Protein AF-A0A956CQ49-F1 (afdb_monomer)

Secondary structure (DSSP, 8-state):
-------------S-PPP--SHHHHHHHHHHHHHHHHHHHHHHHHHHHHHHHHHHHHHHHHHHHHHHHHHS-HHHHHHHHHHHHHHHHHHHHHTTT--HHHHHHHHHHHHHHHHHHHHHHHHTT-----GGGSTT--HHHHHHHHHTT--SHHHHHT--HHHHHHHHHHHTS-HHHHHHTTHHHHHHHHHHTT--

Radius of gyration: 57.06 Å; Cα contacts (8 Å, |Δi|>4): 76; chains: 1; bounding box: 122×49×133 Å

Solvent-accessible surface area (backbone atoms only — not comparable to full-atom values): 11241 Å² total; per-residue (Å²): 139,82,88,83,91,80,89,78,84,78,71,82,66,91,65,77,77,75,88,57,64,72,71,58,46,52,54,50,51,53,51,52,52,51,50,52,52,49,52,51,52,52,50,57,47,52,55,51,52,53,50,53,51,52,54,51,48,56,53,48,53,52,51,51,55,57,50,54,70,74,60,50,64,62,63,54,54,53,49,49,52,53,49,51,54,49,49,54,50,49,54,60,69,60,51,79,66,44,68,65,60,52,48,55,51,47,53,57,48,52,55,51,48,53,51,52,53,50,48,55,60,72,66,45,76,78,63,51,70,46,56,77,27,62,86,37,48,71,69,54,34,50,52,41,46,74,73,67,51,54,43,37,56,58,49,38,65,55,47,75,67,47,44,45,52,50,16,61,77,70,75,42,63,37,68,52,51,59,73,49,34,39,41,63,43,18,40,58,54,33,59,64,71,79,109

pLDDT: mean 80.88, std 15.6, range [38.78, 97.5]

Foldseek 3Di:
DDDDDDDDPPPPPVDDPPDDPPVVVVVVVVVVVVVVVVVVVVVVVVVVVVVVVVVVVVVVVVVVVVVCVVDPPVVVVVVVVVVVVVVVVVVVVVPPPPVVVVVVVVVVVVVVVVVVVVCCVVVPQQADQLCQQQPDDPLLSVQCVVVVNRALVSLLPDDLVNLCVSCVSSVHHSVSVVVSCRNVSSVVVVVVVVD

Sequence (195 aa):
MTTPTTSDSGVYDGVAPPLTNPRDNFRRIERLRNEVRGIKAIQAKHERDILAFRTALESLERRVAALDVRTKREDVEERLALLGARVFHLESRAGVVTSDVLLARLSTLEEKLGRIEAVAQAVGTPKDDFTRIRGIGPKYARTLTELGVGSFADIAAWTDTDIDAFGKALGVPASRIRKSGWVASAKRLADKKDG

Mean predicted aligned error: 19.89 Å

Structure (mmCIF, N/CA/C/O backbone):
data_AF-A0A956CQ49-F1
#
_entry.id   AF-A0A956CQ49-F1
#
loop_
_atom_site.group_PDB
_atom_site.id
_atom_site.type_symbol
_atom_site.label_atom_id
_atom_site.label_alt_id
_atom_site.label_comp_id
_atom_site.label_asym_id
_atom_site.label_entity_id
_atom_site.label_seq_id
_atom_site.pdbx_PDB_ins_code
_atom_site.Cartn_x
_atom_site.Cartn_y
_atom_site.Cartn_z
_atom_site.occupancy
_atom_site.B_iso_or_equiv
_atom_site.auth_seq_id
_atom_site.auth_comp_id
_atom_site.auth_asym_id
_atom_site.auth_atom_id
_atom_site.pdbx_PDB_model_num
ATOM 1 N N . MET A 1 1 ? 85.010 -5.917 -41.378 1.00 41.78 1 MET A N 1
ATOM 2 C CA . MET A 1 1 ? 84.351 -6.264 -42.656 1.00 41.78 1 MET A CA 1
ATOM 3 C C . MET A 1 1 ? 82.861 -6.360 -42.362 1.00 41.78 1 MET A C 1
ATOM 5 O O . MET A 1 1 ? 82.481 -7.256 -41.630 1.00 41.78 1 MET A O 1
ATOM 9 N N . THR A 1 2 ? 82.099 -5.270 -42.489 1.00 43.41 2 THR A N 1
ATOM 10 C CA . THR A 1 2 ? 81.502 -4.632 -43.695 1.00 43.41 2 THR A CA 1
ATOM 11 C C . THR A 1 2 ? 80.017 -4.998 -43.828 1.00 43.41 2 THR A C 1
ATOM 13 O O . THR A 1 2 ? 79.671 -6.167 -43.941 1.00 43.41 2 THR A O 1
ATOM 16 N N . THR A 1 3 ? 79.184 -3.951 -43.781 1.00 57.56 3 THR A N 1
ATOM 17 C CA . THR A 1 3 ? 77.760 -3.826 -44.173 1.00 57.56 3 THR A CA 1
ATOM 18 C C . THR A 1 3 ? 77.594 -3.978 -45.709 1.00 57.56 3 THR A C 1
ATOM 20 O O . THR A 1 3 ? 78.630 -4.183 -46.354 1.00 57.56 3 THR A O 1
ATOM 23 N N . PRO A 1 4 ? 76.382 -3.946 -46.343 1.00 55.91 4 PRO A N 1
ATOM 24 C CA . PRO A 1 4 ? 75.428 -2.796 -46.445 1.00 55.91 4 PRO A CA 1
ATOM 25 C C . PRO A 1 4 ? 73.931 -3.187 -46.233 1.00 55.91 4 PRO A C 1
ATOM 27 O O . PRO A 1 4 ? 73.577 -4.352 -46.358 1.00 55.91 4 PRO A O 1
ATOM 30 N N . THR A 1 5 ? 73.031 -2.338 -45.707 1.00 47.69 5 THR A N 1
ATOM 31 C CA . THR A 1 5 ? 72.325 -1.153 -46.279 1.00 47.69 5 THR A CA 1
ATOM 32 C C . THR A 1 5 ? 71.360 -1.472 -47.433 1.00 47.69 5 THR A C 1
ATOM 34 O O . THR A 1 5 ? 71.809 -1.906 -48.487 1.00 47.69 5 THR A O 1
ATOM 37 N N . THR A 1 6 ? 70.050 -1.231 -47.231 1.00 39.50 6 THR A N 1
ATOM 38 C CA . THR A 1 6 ? 69.240 -0.209 -47.946 1.00 39.50 6 THR A CA 1
ATOM 39 C C . THR A 1 6 ? 67.780 -0.271 -47.475 1.00 39.50 6 THR A C 1
ATOM 41 O O . THR A 1 6 ? 67.012 -1.147 -47.866 1.00 39.50 6 THR A O 1
ATOM 44 N N . SER A 1 7 ? 67.406 0.692 -46.626 1.00 48.06 7 SER A N 1
ATOM 45 C CA . SER A 1 7 ? 66.041 1.219 -46.577 1.00 48.06 7 SER A CA 1
ATOM 46 C C . SER A 1 7 ? 65.760 1.886 -47.916 1.00 48.06 7 SER A C 1
ATOM 48 O O . SER A 1 7 ? 66.471 2.823 -48.270 1.00 48.06 7 SER A O 1
ATOM 50 N N . ASP A 1 8 ? 64.730 1.442 -48.627 1.00 38.78 8 ASP A N 1
ATOM 51 C CA . ASP A 1 8 ? 64.144 2.215 -49.719 1.00 38.78 8 ASP A CA 1
ATOM 52 C C . ASP A 1 8 ? 62.675 2.471 -49.392 1.00 38.78 8 ASP A C 1
ATOM 54 O O . ASP A 1 8 ? 61.762 1.703 -49.701 1.00 38.78 8 ASP A O 1
ATOM 58 N N . SER A 1 9 ? 62.469 3.550 -48.642 1.00 45.16 9 SER A N 1
ATOM 59 C CA . SER A 1 9 ? 61.198 4.245 -48.552 1.00 45.16 9 SER A CA 1
ATOM 60 C C . SER A 1 9 ? 60.899 4.838 -49.926 1.00 45.16 9 SER A C 1
ATOM 62 O O . SER A 1 9 ? 61.247 5.988 -50.197 1.00 45.16 9 SER A O 1
ATOM 64 N N . GLY A 1 10 ? 60.264 4.040 -50.785 1.00 40.47 10 GLY A N 1
ATOM 65 C CA . GLY A 1 10 ? 59.721 4.473 -52.065 1.00 40.47 10 GLY A CA 1
ATOM 66 C C . GLY A 1 10 ? 58.597 5.481 -51.853 1.00 40.47 10 GLY A C 1
ATOM 67 O O . GLY A 1 10 ? 57.414 5.143 -51.898 1.00 40.47 10 GLY A O 1
ATOM 68 N N . VAL A 1 11 ? 58.983 6.730 -51.606 1.00 41.72 11 VAL A N 1
ATOM 69 C CA . VAL A 1 11 ? 58.196 7.908 -51.943 1.00 41.72 11 VAL A CA 1
ATOM 70 C C . VAL A 1 11 ? 57.756 7.709 -53.390 1.00 41.72 11 VAL A C 1
ATOM 72 O O . VAL A 1 11 ? 58.586 7.656 -54.295 1.00 41.72 11 VAL A O 1
ATOM 75 N N . TYR A 1 12 ? 56.454 7.523 -53.605 1.00 46.88 12 TYR A N 1
ATOM 76 C CA . TYR A 1 12 ? 55.848 7.593 -54.930 1.00 46.88 12 TYR A CA 1
ATOM 77 C C . TYR A 1 12 ? 55.966 9.050 -55.394 1.00 46.88 12 TYR A C 1
ATOM 79 O O . TYR A 1 12 ? 55.043 9.847 -55.253 1.00 46.88 12 TYR A O 1
ATOM 87 N N . ASP A 1 13 ? 57.149 9.412 -55.882 1.00 47.69 13 ASP A N 1
ATOM 88 C CA . ASP A 1 13 ? 57.379 10.644 -56.615 1.00 47.69 13 ASP A CA 1
ATOM 89 C C . ASP A 1 13 ? 56.561 10.500 -57.902 1.00 47.69 13 ASP A C 1
ATOM 91 O O . ASP A 1 13 ? 56.793 9.581 -58.688 1.00 47.69 13 ASP A O 1
ATOM 95 N N . GLY A 1 14 ? 55.487 11.279 -58.038 1.00 53.12 14 GLY A N 1
ATOM 96 C CA . GLY A 1 14 ? 54.344 11.052 -58.936 1.00 53.12 14 GLY A CA 1
ATOM 97 C C . GLY A 1 14 ? 54.624 11.062 -60.447 1.00 53.12 14 GLY A C 1
ATOM 98 O O . GLY A 1 14 ? 53.713 11.308 -61.235 1.00 53.12 14 GLY A O 1
ATOM 99 N N . VAL A 1 15 ? 55.852 10.791 -60.879 1.00 50.84 15 VAL A N 1
ATOM 100 C CA . VAL A 1 15 ? 56.261 10.674 -62.273 1.00 50.84 15 VAL A CA 1
ATOM 101 C C . VAL A 1 15 ? 56.436 9.193 -62.600 1.00 50.84 15 VAL A C 1
ATOM 103 O O . VAL A 1 15 ? 57.423 8.554 -62.242 1.00 50.84 15 VAL A O 1
ATOM 106 N N . ALA A 1 16 ? 55.448 8.611 -63.283 1.00 57.88 16 ALA A N 1
ATOM 107 C CA . ALA A 1 16 ? 55.559 7.243 -63.774 1.00 57.88 16 ALA A CA 1
ATOM 108 C C . ALA A 1 16 ? 56.825 7.102 -64.653 1.00 57.88 16 ALA A C 1
ATOM 110 O O . ALA A 1 16 ? 57.025 7.941 -65.534 1.00 57.88 16 ALA A O 1
ATOM 111 N N . PRO A 1 17 ? 57.657 6.051 -64.472 1.00 60.09 17 PRO A N 1
ATOM 112 C CA . PRO A 1 17 ? 58.822 5.836 -65.326 1.00 60.09 17 PRO A CA 1
ATOM 113 C C . PRO A 1 17 ? 58.391 5.758 -66.798 1.00 60.09 17 PRO A C 1
ATOM 115 O O . PRO A 1 17 ? 57.276 5.282 -67.068 1.00 60.09 17 PRO A O 1
ATOM 118 N N . PRO A 1 18 ? 59.240 6.227 -67.734 1.00 64.12 18 PRO A N 1
ATOM 119 C CA . PRO A 1 18 ? 58.888 6.372 -69.140 1.00 64.12 18 PRO A CA 1
ATOM 120 C C . PRO A 1 18 ? 58.373 5.054 -69.712 1.00 64.12 18 PRO A C 1
ATOM 122 O O . PRO A 1 18 ? 58.834 3.973 -69.330 1.00 64.12 18 PRO A O 1
ATOM 125 N N . LEU A 1 19 ? 57.399 5.161 -70.621 1.00 59.84 19 LEU A N 1
ATOM 126 C CA . LEU A 1 19 ? 56.810 4.020 -71.314 1.00 59.84 19 LEU A CA 1
ATOM 127 C C . LEU A 1 19 ? 57.939 3.160 -71.890 1.00 59.84 19 LEU A C 1
ATOM 129 O O . LEU A 1 19 ? 58.644 3.562 -72.812 1.00 59.84 19 LEU A O 1
ATOM 133 N N . THR A 1 20 ? 58.131 1.988 -71.290 1.00 69.00 20 THR A N 1
ATOM 134 C CA . THR A 1 20 ? 59.168 1.027 -71.675 1.00 69.00 20 THR A CA 1
ATOM 135 C C . THR A 1 20 ? 58.655 0.215 -72.874 1.00 69.00 20 THR A C 1
ATOM 137 O O . THR A 1 20 ? 57.644 0.582 -73.476 1.00 69.00 20 THR A O 1
ATOM 140 N N . ASN A 1 21 ? 59.323 -0.872 -73.278 1.00 78.25 21 ASN A N 1
ATOM 141 C CA . ASN A 1 21 ? 58.879 -1.709 -74.404 1.00 78.25 21 ASN A CA 1
ATOM 142 C C . ASN A 1 21 ? 57.360 -2.033 -74.314 1.00 78.25 21 ASN A C 1
ATOM 144 O O . ASN A 1 21 ? 56.882 -2.360 -73.223 1.00 78.25 21 ASN A O 1
ATOM 148 N N . PRO A 1 22 ? 56.591 -1.983 -75.427 1.00 80.00 22 PRO A N 1
ATOM 149 C CA . PRO A 1 22 ? 55.144 -2.234 -75.456 1.00 80.00 22 PRO A CA 1
ATOM 150 C C . PRO A 1 22 ? 54.639 -3.429 -74.629 1.00 80.00 22 PRO A C 1
ATOM 152 O O . PRO A 1 22 ? 53.559 -3.354 -74.039 1.00 80.00 22 PRO A O 1
ATOM 155 N N . ARG A 1 23 ? 55.415 -4.518 -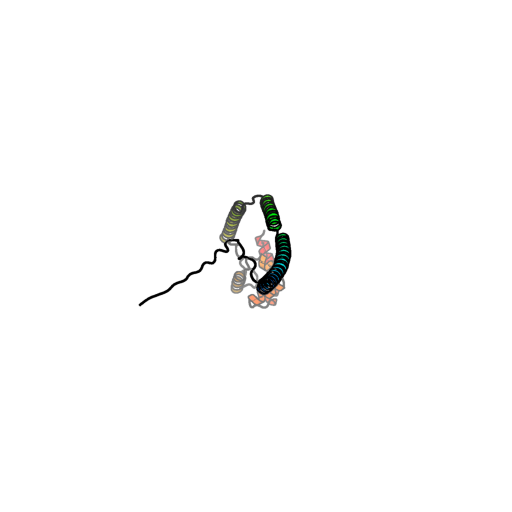74.534 1.00 77.31 23 ARG A N 1
ATOM 156 C CA . ARG A 1 23 ? 55.052 -5.696 -73.721 1.00 77.31 23 ARG A CA 1
ATOM 157 C C . ARG A 1 23 ? 54.998 -5.401 -72.218 1.00 77.31 23 ARG A C 1
ATOM 159 O O . ARG A 1 23 ? 54.115 -5.915 -71.530 1.00 77.31 23 ARG A O 1
ATOM 166 N N . ASP A 1 24 ? 55.904 -4.573 -71.710 1.00 81.06 24 ASP A N 1
ATOM 167 C CA . ASP A 1 24 ? 55.985 -4.233 -70.286 1.00 81.06 24 ASP A CA 1
ATOM 168 C C . ASP A 1 24 ? 54.894 -3.238 -69.889 1.00 81.06 24 ASP A C 1
ATOM 170 O O . ASP A 1 24 ? 54.264 -3.393 -68.839 1.00 81.06 24 ASP A O 1
ATOM 174 N N . ASN A 1 25 ? 54.580 -2.292 -70.780 1.00 79.69 25 ASN A N 1
ATOM 175 C CA . ASN A 1 25 ? 53.452 -1.377 -70.600 1.00 79.69 25 ASN A CA 1
ATOM 176 C C . ASN A 1 25 ? 52.123 -2.139 -70.540 1.00 79.69 25 ASN A C 1
ATOM 178 O O . ASN A 1 25 ? 51.315 -1.882 -69.649 1.00 79.69 25 ASN A O 1
ATOM 182 N N . PHE A 1 26 ? 51.914 -3.126 -71.420 1.00 85.75 26 PHE A N 1
ATOM 183 C CA . PHE A 1 26 ? 50.707 -3.958 -71.402 1.00 85.75 26 PHE A CA 1
ATOM 184 C C . PHE A 1 26 ? 50.553 -4.711 -70.072 1.00 85.75 26 PHE A C 1
ATOM 186 O O . PHE A 1 26 ? 49.509 -4.639 -69.425 1.00 85.75 26 PHE A O 1
ATOM 193 N N . ARG A 1 27 ? 51.623 -5.363 -69.598 1.00 85.25 27 ARG A N 1
ATOM 194 C CA . ARG A 1 27 ? 51.623 -6.060 -68.300 1.00 85.25 27 ARG A CA 1
ATOM 195 C C . ARG A 1 27 ? 51.354 -5.112 -67.130 1.00 85.25 27 ARG A C 1
ATOM 197 O O . ARG A 1 27 ? 50.643 -5.484 -66.198 1.00 85.25 27 ARG A O 1
ATOM 204 N N . ARG A 1 28 ? 51.904 -3.893 -67.165 1.00 82.81 28 ARG A N 1
ATOM 205 C CA . ARG A 1 28 ? 51.670 -2.862 -66.141 1.00 82.81 28 ARG A CA 1
ATOM 206 C C . ARG A 1 28 ? 50.212 -2.401 -66.125 1.00 82.81 28 ARG A C 1
ATOM 208 O O . ARG A 1 28 ? 49.630 -2.316 -65.048 1.00 82.81 28 ARG A O 1
ATOM 215 N N . ILE A 1 29 ? 49.619 -2.164 -67.296 1.00 88.19 29 ILE A N 1
ATOM 216 C CA . ILE A 1 29 ? 48.208 -1.777 -67.438 1.00 88.19 29 ILE A CA 1
ATOM 217 C C . ILE A 1 29 ? 47.285 -2.873 -66.894 1.00 88.19 29 ILE A C 1
ATOM 219 O O . ILE A 1 29 ? 46.364 -2.566 -66.140 1.00 88.19 29 ILE A O 1
ATOM 223 N N . GLU A 1 30 ? 47.541 -4.145 -67.213 1.00 91.81 30 GLU A N 1
ATOM 224 C CA . GLU A 1 30 ? 46.725 -5.254 -66.699 1.00 91.81 30 GLU A CA 1
ATOM 225 C C . GLU A 1 30 ? 46.833 -5.405 -65.174 1.00 91.81 30 GLU A C 1
ATOM 227 O O . GLU A 1 30 ? 45.818 -5.613 -64.506 1.00 91.81 30 GLU A O 1
ATOM 232 N N . ARG A 1 31 ? 48.034 -5.240 -64.594 1.00 91.00 31 ARG A N 1
ATOM 233 C CA . ARG A 1 31 ? 48.206 -5.241 -63.129 1.00 91.00 31 ARG A CA 1
ATOM 234 C C . ARG A 1 31 ? 47.398 -4.129 -62.465 1.00 91.00 31 ARG A C 1
ATOM 236 O O . ARG A 1 31 ? 46.596 -4.424 -61.584 1.00 91.00 31 ARG A O 1
ATOM 243 N N . LEU A 1 32 ? 47.542 -2.890 -62.940 1.00 92.06 32 LEU A N 1
ATOM 244 C CA . LEU A 1 32 ? 46.794 -1.745 -62.411 1.00 92.06 32 LEU A CA 1
ATOM 245 C C . LEU A 1 32 ? 45.282 -1.931 -62.579 1.00 92.06 32 LEU A C 1
ATOM 247 O O . LEU A 1 32 ? 44.516 -1.621 -61.673 1.00 92.06 32 LEU A O 1
ATOM 251 N N . ARG A 1 33 ? 44.826 -2.496 -63.703 1.00 92.81 33 ARG A N 1
ATOM 252 C CA . ARG A 1 33 ? 43.401 -2.785 -63.919 1.00 92.81 33 ARG A CA 1
ATOM 253 C C . ARG A 1 33 ? 42.865 -3.791 -62.901 1.00 92.81 33 ARG A C 1
ATOM 255 O O . ARG A 1 33 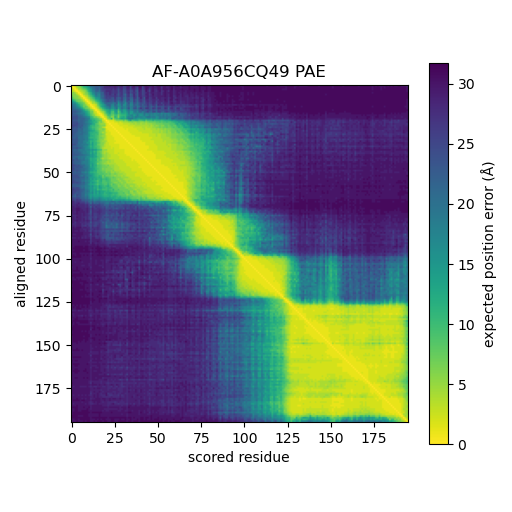? 41.755 -3.612 -62.399 1.00 92.81 33 ARG A O 1
ATOM 262 N N . ASN A 1 34 ? 43.629 -4.841 -62.605 1.00 94.44 34 ASN A N 1
ATOM 263 C CA . ASN A 1 34 ? 43.247 -5.843 -61.613 1.00 94.44 34 ASN A CA 1
ATOM 264 C C . ASN A 1 34 ? 43.237 -5.261 -60.194 1.00 94.44 34 ASN A C 1
ATOM 266 O O . ASN A 1 34 ? 42.297 -5.522 -59.447 1.00 94.44 34 ASN A O 1
ATOM 270 N N . GLU A 1 35 ? 44.218 -4.428 -59.853 1.00 94.88 35 GLU A N 1
ATOM 271 C CA . GLU A 1 35 ? 44.289 -3.732 -58.565 1.00 94.88 35 GLU A CA 1
ATOM 272 C C . GLU A 1 35 ? 43.112 -2.765 -58.377 1.00 94.88 35 GLU A C 1
ATOM 274 O O . GLU A 1 35 ? 42.389 -2.852 -57.386 1.00 94.88 35 GLU A O 1
ATOM 279 N N . VAL A 1 36 ? 42.814 -1.936 -59.386 1.00 95.44 36 VAL A N 1
ATOM 280 C CA . VAL A 1 36 ? 41.637 -1.050 -59.393 1.00 95.44 36 VAL A CA 1
ATOM 281 C C . VAL A 1 36 ? 40.342 -1.849 -59.241 1.00 95.44 36 VAL A C 1
ATOM 283 O O . VAL A 1 36 ? 39.441 -1.434 -58.512 1.00 95.44 36 VAL A O 1
ATOM 286 N N . ARG A 1 37 ? 40.227 -3.009 -59.903 1.00 95.75 37 ARG A N 1
ATOM 287 C CA . ARG A 1 37 ? 39.057 -3.888 -59.754 1.00 95.75 37 ARG A CA 1
ATOM 288 C C . ARG A 1 37 ? 38.938 -4.420 -58.323 1.00 95.75 37 ARG A C 1
ATOM 290 O O . ARG A 1 37 ? 37.835 -4.427 -57.781 1.00 95.75 37 ARG A O 1
ATOM 297 N N . GLY A 1 38 ? 40.052 -4.828 -57.714 1.00 93.88 38 GLY A N 1
ATOM 298 C CA . GLY A 1 38 ? 40.103 -5.290 -56.326 1.00 93.88 38 GLY A CA 1
ATOM 299 C C . GLY A 1 38 ? 39.683 -4.205 -55.334 1.00 93.88 38 GLY A C 1
ATOM 300 O O . GLY A 1 38 ? 38.799 -4.436 -54.511 1.00 93.88 38 GLY A O 1
ATOM 301 N N . ILE A 1 39 ? 40.234 -2.996 -55.474 1.00 96.12 39 ILE A N 1
ATOM 302 C CA . ILE A 1 39 ? 39.892 -1.844 -54.626 1.00 96.12 39 ILE A CA 1
ATOM 303 C C . ILE A 1 39 ? 38.401 -1.507 -54.742 1.00 96.12 39 ILE A C 1
ATOM 305 O O . ILE A 1 39 ? 37.728 -1.346 -53.726 1.00 96.12 39 ILE A O 1
ATOM 309 N N . LYS A 1 40 ? 37.845 -1.483 -55.961 1.00 95.62 40 LYS A N 1
ATOM 310 C CA . LYS A 1 40 ? 36.407 -1.240 -56.173 1.00 95.62 40 LYS A CA 1
ATOM 311 C C . LYS A 1 40 ? 35.524 -2.295 -55.506 1.00 95.62 40 LYS A C 1
ATOM 313 O O . LYS A 1 40 ? 34.482 -1.952 -54.955 1.00 95.62 40 LYS A O 1
ATOM 318 N N . ALA A 1 41 ? 35.928 -3.564 -55.531 1.00 94.62 41 ALA A N 1
ATOM 319 C CA . ALA A 1 41 ? 35.182 -4.631 -54.868 1.00 94.62 41 ALA A CA 1
ATOM 320 C C . ALA A 1 41 ? 35.187 -4.473 -53.337 1.00 94.62 41 ALA A C 1
ATOM 322 O O . ALA A 1 41 ? 34.148 -4.649 -52.698 1.00 94.62 41 ALA A O 1
ATOM 323 N N . ILE A 1 42 ? 36.333 -4.096 -52.757 1.00 96.19 42 ILE A N 1
ATOM 324 C CA . ILE A 1 42 ? 36.459 -3.799 -51.323 1.00 96.19 42 ILE A CA 1
ATOM 325 C C . ILE A 1 42 ? 35.587 -2.596 -50.953 1.00 96.19 42 ILE A C 1
ATOM 327 O O . ILE A 1 42 ? 34.813 -2.671 -50.000 1.00 96.19 42 ILE A O 1
ATOM 331 N N . GLN A 1 43 ? 35.639 -1.522 -51.743 1.00 95.94 43 GLN A N 1
ATOM 332 C CA . GLN A 1 43 ? 34.822 -0.330 -51.524 1.00 95.94 43 GLN A CA 1
ATOM 333 C C . GLN A 1 43 ? 33.320 -0.652 -51.563 1.00 95.94 43 GLN A C 1
ATOM 335 O O . GLN A 1 43 ? 32.596 -0.304 -50.633 1.00 95.94 43 GLN A O 1
ATOM 340 N N . ALA A 1 44 ? 32.862 -1.411 -52.561 1.00 94.19 44 ALA A N 1
ATOM 341 C CA . ALA A 1 44 ? 31.466 -1.837 -52.658 1.00 94.19 44 ALA A CA 1
ATOM 342 C C . ALA A 1 44 ? 31.032 -2.756 -51.500 1.00 94.19 44 ALA A C 1
ATOM 344 O O . ALA A 1 44 ? 29.852 -2.827 -51.149 1.00 94.19 44 ALA A O 1
ATOM 345 N N . LYS A 1 45 ? 31.959 -3.515 -50.900 1.00 95.44 45 LYS A N 1
ATOM 346 C CA . LYS A 1 45 ? 31.676 -4.275 -49.676 1.00 95.44 45 LYS A CA 1
ATOM 347 C C . LYS A 1 45 ? 31.529 -3.340 -48.474 1.00 95.44 45 LYS A C 1
ATOM 349 O O . LYS A 1 45 ? 30.540 -3.454 -47.761 1.00 95.44 45 LYS A O 1
ATOM 354 N N . HIS A 1 46 ? 32.454 -2.402 -48.284 1.00 97.25 46 HIS A N 1
ATOM 355 C CA . HIS A 1 46 ? 32.378 -1.433 -47.189 1.00 97.25 46 HIS A CA 1
ATOM 356 C C . HIS A 1 46 ? 31.107 -0.583 -47.246 1.00 97.25 46 HIS A C 1
ATOM 358 O O . HIS A 1 46 ? 30.469 -0.386 -46.219 1.00 97.25 46 HIS A O 1
ATOM 364 N N . GLU A 1 47 ? 30.696 -0.128 -48.430 1.00 97.50 47 GLU A N 1
ATOM 365 C CA . GLU A 1 47 ? 29.456 0.639 -48.603 1.00 97.50 47 GLU A CA 1
ATOM 366 C C . GLU A 1 47 ? 28.219 -0.162 -48.163 1.00 97.50 47 GLU A C 1
ATOM 368 O O . GLU A 1 47 ? 27.341 0.378 -47.487 1.00 97.50 47 GLU A O 1
ATOM 373 N N . ARG A 1 48 ? 28.181 -1.469 -48.463 1.00 96.94 48 ARG A N 1
ATOM 374 C CA . ARG A 1 48 ? 27.122 -2.372 -47.984 1.00 96.94 48 ARG A CA 1
ATOM 375 C C . ARG A 1 48 ? 27.157 -2.549 -46.468 1.00 96.94 48 ARG A C 1
ATOM 377 O O . ARG A 1 48 ? 26.107 -2.470 -45.834 1.00 96.94 48 ARG A O 1
ATOM 384 N N . ASP A 1 49 ? 28.340 -2.753 -45.895 1.00 95.81 49 ASP A N 1
ATOM 385 C CA . ASP A 1 49 ? 28.507 -2.933 -44.450 1.00 95.81 49 ASP A CA 1
ATOM 386 C C . ASP A 1 49 ? 28.098 -1.654 -43.685 1.00 95.81 49 ASP A C 1
ATOM 388 O O . ASP A 1 49 ? 27.353 -1.724 -42.709 1.00 95.81 49 ASP A O 1
ATOM 392 N N . ILE A 1 50 ? 28.491 -0.468 -44.169 1.00 97.50 50 ILE A N 1
ATOM 393 C CA . ILE A 1 50 ? 28.095 0.834 -43.599 1.00 97.50 50 ILE A CA 1
ATOM 394 C C . ILE A 1 50 ? 26.577 1.005 -43.620 1.00 97.50 50 ILE A C 1
ATOM 396 O O . ILE A 1 50 ? 25.992 1.440 -42.625 1.00 97.50 50 ILE A O 1
ATOM 400 N N . LEU A 1 51 ? 25.932 0.675 -44.742 1.00 96.38 51 LEU A N 1
ATOM 401 C CA . LEU A 1 51 ? 24.480 0.757 -44.848 1.00 96.38 51 LEU A CA 1
ATOM 402 C C . LEU A 1 51 ? 23.802 -0.181 -43.840 1.00 96.38 51 LEU A C 1
ATOM 404 O O . LEU A 1 51 ? 22.908 0.256 -43.118 1.00 96.38 51 LEU A O 1
ATOM 408 N N . ALA A 1 52 ? 24.273 -1.426 -43.730 1.00 95.38 52 ALA A N 1
ATOM 409 C CA . ALA A 1 52 ? 23.740 -2.394 -42.774 1.00 95.38 52 ALA A CA 1
ATOM 410 C C . ALA A 1 52 ? 23.874 -1.910 -41.319 1.00 95.38 52 ALA A C 1
ATOM 412 O O . ALA A 1 52 ? 22.918 -2.011 -40.547 1.00 95.38 52 ALA A O 1
ATOM 413 N N . PHE A 1 53 ? 25.020 -1.327 -40.950 1.00 96.06 53 PHE A N 1
ATOM 414 C CA . PHE A 1 53 ? 25.217 -0.765 -39.612 1.00 96.06 53 PHE A CA 1
ATOM 415 C C . PHE A 1 53 ? 24.297 0.421 -39.327 1.00 96.06 53 PHE A C 1
ATOM 417 O O . PHE A 1 53 ? 23.732 0.491 -38.237 1.00 96.06 53 PHE A O 1
ATOM 424 N N . ARG A 1 54 ? 24.094 1.324 -40.294 1.00 97.25 54 ARG A N 1
ATOM 425 C CA . ARG A 1 54 ? 23.159 2.451 -40.136 1.00 97.25 54 ARG A CA 1
ATOM 426 C C . ARG A 1 54 ? 21.731 1.968 -39.902 1.00 97.25 54 ARG A C 1
ATOM 428 O O . ARG A 1 54 ? 21.083 2.427 -38.969 1.00 97.25 54 ARG A O 1
ATOM 435 N N . THR A 1 55 ? 21.269 0.987 -40.676 1.00 97.38 55 THR A N 1
ATOM 436 C CA . THR A 1 55 ? 19.935 0.399 -40.480 1.00 97.38 55 THR A CA 1
ATOM 437 C C . THR A 1 55 ? 19.803 -0.288 -39.117 1.00 97.38 55 THR A C 1
ATOM 439 O O . THR A 1 55 ? 18.772 -0.163 -38.454 1.00 97.38 55 THR A O 1
ATOM 442 N N . ALA A 1 56 ? 20.845 -0.992 -38.663 1.00 95.19 56 ALA A N 1
ATOM 443 C CA . ALA A 1 56 ? 20.857 -1.604 -37.336 1.00 95.19 56 ALA A CA 1
ATOM 444 C C . ALA A 1 56 ? 20.809 -0.552 -36.212 1.00 95.19 56 ALA A C 1
ATOM 446 O O . ALA A 1 56 ? 20.089 -0.747 -35.231 1.00 95.19 56 ALA A O 1
ATOM 447 N N . LEU A 1 57 ? 21.522 0.569 -36.372 1.00 96.81 57 LEU A N 1
ATOM 448 C CA . LEU A 1 57 ? 21.512 1.686 -35.429 1.00 96.81 57 LEU A CA 1
ATOM 449 C C . LEU A 1 57 ? 20.118 2.316 -35.326 1.00 96.81 57 LEU A C 1
ATOM 451 O O . LEU A 1 57 ? 19.583 2.394 -34.225 1.00 96.81 57 LEU A O 1
ATOM 455 N N . GLU A 1 58 ? 19.480 2.640 -36.454 1.00 96.69 58 GLU A N 1
ATOM 456 C CA . GLU A 1 58 ? 18.107 3.171 -36.466 1.00 96.69 58 GLU A CA 1
ATOM 457 C C . GLU A 1 58 ? 17.116 2.222 -35.773 1.00 96.69 58 GLU A C 1
ATOM 459 O O . GLU A 1 58 ? 16.220 2.646 -35.038 1.00 96.69 58 GLU A O 1
ATOM 464 N N . SER A 1 59 ? 17.263 0.908 -35.980 1.00 95.62 59 SER A N 1
ATOM 465 C CA . SER A 1 59 ? 16.424 -0.078 -35.296 1.00 95.62 59 SER A CA 1
ATOM 466 C C . SER A 1 59 ? 16.665 -0.100 -33.786 1.00 95.62 59 SER A C 1
ATOM 468 O O . SER A 1 59 ? 15.712 -0.320 -33.035 1.00 95.62 59 SER A O 1
ATOM 470 N N . LEU A 1 60 ? 17.909 0.065 -33.331 1.00 92.50 60 LEU A N 1
ATOM 471 C CA . LEU A 1 60 ? 18.243 0.121 -31.908 1.00 92.50 60 LEU A CA 1
ATOM 472 C C . LEU A 1 60 ? 17.707 1.399 -31.267 1.00 92.50 60 LEU A C 1
ATOM 474 O O . LEU A 1 60 ? 17.080 1.319 -30.215 1.00 92.50 60 LEU A O 1
ATOM 478 N N . GLU A 1 61 ? 17.862 2.543 -31.926 1.00 91.50 61 GLU A N 1
ATOM 479 C CA . GLU A 1 61 ? 17.316 3.826 -31.475 1.00 91.50 61 GLU A CA 1
ATOM 480 C C . GLU A 1 61 ? 15.793 3.754 -31.304 1.00 91.50 61 GLU A C 1
ATOM 482 O O . GLU A 1 61 ? 15.269 4.126 -30.254 1.00 91.50 61 GLU A O 1
ATOM 487 N N . ARG A 1 62 ? 15.072 3.159 -32.267 1.00 89.75 62 ARG A N 1
ATOM 488 C CA . ARG A 1 62 ? 13.621 2.918 -32.139 1.00 89.75 62 ARG A CA 1
ATOM 489 C C . ARG A 1 62 ? 13.272 2.018 -30.953 1.00 89.75 62 ARG A C 1
ATOM 491 O O . ARG A 1 62 ? 12.281 2.264 -30.270 1.00 89.75 62 ARG A O 1
ATOM 498 N N . ARG A 1 63 ? 14.064 0.970 -30.697 1.00 86.44 63 ARG A N 1
ATOM 499 C CA . ARG A 1 63 ? 13.852 0.064 -29.552 1.00 86.44 63 ARG A CA 1
ATOM 500 C C . ARG A 1 63 ? 14.077 0.777 -28.221 1.00 86.44 63 ARG A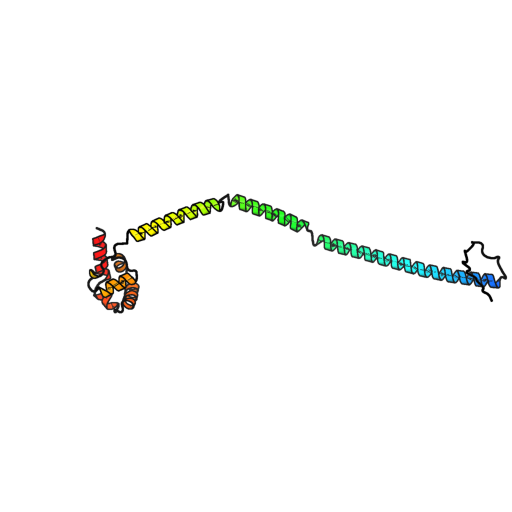 C 1
ATOM 502 O O . ARG A 1 63 ? 13.306 0.549 -27.296 1.00 86.44 63 ARG A O 1
ATOM 509 N N . VAL A 1 64 ? 15.093 1.633 -28.132 1.00 82.81 64 VAL A N 1
ATOM 510 C CA . VAL A 1 64 ? 15.363 2.451 -26.941 1.00 82.81 64 VAL A CA 1
ATOM 511 C C . VAL A 1 64 ? 14.227 3.447 -26.709 1.00 82.81 64 VAL A C 1
ATOM 513 O O . VAL A 1 64 ? 13.682 3.483 -25.610 1.00 82.81 64 VAL A O 1
ATOM 516 N N . ALA A 1 65 ? 13.780 4.159 -27.746 1.00 79.88 65 ALA A N 1
ATOM 517 C CA . ALA A 1 65 ? 12.635 5.067 -27.649 1.00 79.88 65 ALA A CA 1
ATOM 518 C C . ALA A 1 65 ? 11.347 4.345 -27.200 1.00 79.88 65 ALA A C 1
ATOM 520 O O . ALA A 1 65 ? 10.569 4.874 -26.410 1.00 79.88 65 ALA A O 1
ATOM 521 N N . ALA A 1 66 ? 11.131 3.104 -27.650 1.0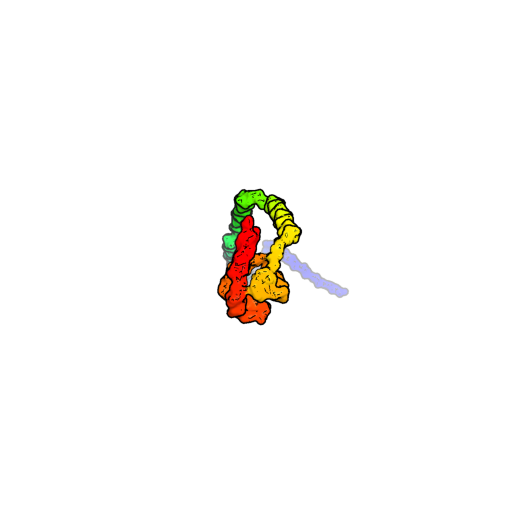0 75.75 66 ALA A N 1
ATOM 522 C CA . ALA A 1 66 ? 9.993 2.291 -27.220 1.00 75.75 66 ALA A CA 1
ATOM 523 C C . ALA A 1 66 ? 10.074 1.838 -25.747 1.00 75.75 66 ALA A C 1
ATOM 525 O O . ALA A 1 66 ? 9.034 1.605 -25.127 1.00 75.75 66 ALA A O 1
ATOM 526 N N . LEU A 1 67 ? 11.282 1.698 -25.187 1.00 70.69 67 LEU A N 1
ATOM 527 C CA . LEU A 1 67 ? 11.481 1.425 -23.761 1.00 70.69 67 LEU A CA 1
ATOM 528 C C . LEU A 1 67 ? 11.232 2.683 -22.920 1.00 70.69 67 LEU A C 1
ATOM 530 O O . LEU A 1 67 ? 10.549 2.593 -21.905 1.00 70.69 67 LEU A O 1
ATOM 534 N N . ASP A 1 68 ? 11.687 3.845 -23.390 1.00 61.81 68 ASP A N 1
ATOM 535 C CA . ASP A 1 68 ? 11.532 5.135 -22.702 1.00 61.81 68 ASP A CA 1
ATOM 536 C C . ASP A 1 68 ? 10.050 5.536 -22.530 1.00 61.81 68 ASP A C 1
ATOM 538 O O . ASP A 1 68 ? 9.629 6.034 -21.489 1.00 61.81 68 ASP A O 1
ATOM 542 N N . VAL A 1 69 ? 9.198 5.190 -23.502 1.00 57.00 69 VAL A N 1
ATOM 543 C CA . VAL A 1 69 ? 7.742 5.423 -23.424 1.00 57.00 69 VAL A CA 1
ATOM 544 C C . VAL A 1 69 ? 7.029 4.475 -22.444 1.00 57.00 69 VAL A C 1
ATOM 546 O O . VAL A 1 69 ? 5.978 4.829 -21.913 1.00 57.00 69 VAL A O 1
ATOM 549 N N . ARG A 1 70 ? 7.567 3.278 -22.168 1.00 53.38 70 ARG A N 1
ATOM 550 C CA . ARG A 1 70 ? 6.930 2.295 -21.262 1.00 53.38 70 ARG A CA 1
ATOM 551 C C . ARG A 1 70 ? 7.266 2.502 -19.786 1.00 53.38 70 ARG A C 1
ATOM 553 O O . ARG A 1 70 ? 6.586 1.938 -18.933 1.00 53.38 70 ARG A O 1
ATOM 560 N N . THR A 1 71 ? 8.277 3.305 -19.480 1.00 53.00 71 THR A N 1
ATOM 561 C CA . THR A 1 71 ? 8.720 3.600 -18.112 1.00 53.00 71 THR A CA 1
ATOM 562 C C . THR A 1 71 ? 8.789 5.102 -17.887 1.00 53.00 71 THR A C 1
ATOM 564 O O . THR A 1 71 ? 9.827 5.642 -17.508 1.00 53.00 71 THR A O 1
ATOM 567 N N . LYS A 1 72 ? 7.682 5.810 -18.114 1.00 57.78 72 LYS A N 1
ATOM 568 C CA . LYS A 1 72 ? 7.603 7.221 -17.753 1.00 57.78 72 LYS A CA 1
ATOM 569 C C . LYS A 1 72 ? 7.595 7.367 -16.235 1.00 57.78 72 LYS A C 1
ATOM 571 O O . LYS A 1 72 ? 6.586 7.189 -15.563 1.00 57.78 72 LYS A O 1
ATOM 576 N N . ARG A 1 73 ? 8.760 7.733 -15.711 1.00 56.56 73 ARG A N 1
ATOM 577 C CA . ARG A 1 73 ? 8.987 8.341 -14.394 1.00 56.56 73 ARG A CA 1
ATOM 578 C C . ARG A 1 73 ? 7.960 9.441 -14.066 1.00 56.56 73 ARG A C 1
ATOM 580 O O . ARG A 1 73 ? 7.585 9.583 -12.907 1.00 56.56 73 ARG A O 1
ATOM 587 N N . GLU A 1 74 ? 7.448 10.120 -15.093 1.00 56.34 74 GLU A N 1
ATOM 588 C CA . GLU A 1 74 ? 6.364 11.109 -15.020 1.00 56.34 74 GLU A CA 1
ATOM 589 C C . GLU A 1 74 ? 5.069 10.534 -14.412 1.00 56.34 74 GLU A C 1
ATOM 591 O O . GLU A 1 74 ? 4.486 11.174 -13.544 1.00 56.34 74 GLU A O 1
ATOM 596 N N . ASP A 1 75 ? 4.673 9.295 -14.741 1.00 67.62 75 ASP A N 1
ATOM 597 C CA . ASP A 1 75 ? 3.460 8.675 -14.177 1.00 67.62 75 ASP A CA 1
ATOM 598 C C . ASP A 1 75 ? 3.610 8.389 -12.675 1.00 67.62 75 ASP A C 1
ATOM 600 O O . ASP A 1 75 ? 2.634 8.384 -11.921 1.00 67.62 75 ASP A O 1
ATOM 604 N N . VAL A 1 76 ? 4.836 8.115 -12.219 1.00 72.62 76 VAL A N 1
ATOM 605 C CA . VAL A 1 76 ? 5.126 7.867 -10.800 1.00 72.62 76 VAL A CA 1
ATOM 606 C C . VAL A 1 76 ? 5.175 9.182 -10.030 1.00 72.62 76 VAL A C 1
ATOM 608 O O . VAL A 1 76 ? 4.618 9.252 -8.938 1.00 72.62 76 VAL A O 1
ATOM 611 N N . GLU A 1 77 ? 5.790 10.223 -10.590 1.00 76.62 77 GLU A N 1
ATOM 612 C CA . GLU A 1 77 ? 5.845 11.558 -9.985 1.00 76.62 77 GLU A CA 1
ATOM 613 C C . GLU A 1 77 ? 4.451 12.200 -9.904 1.00 76.62 77 GLU A C 1
ATOM 615 O O . GLU A 1 77 ? 4.084 12.732 -8.855 1.00 76.62 77 GLU A O 1
ATOM 620 N N . GLU A 1 78 ? 3.621 12.048 -10.940 1.00 79.56 78 GLU A N 1
ATOM 621 C CA . GLU A 1 78 ? 2.227 12.502 -10.929 1.00 79.56 78 GLU A CA 1
ATOM 622 C C . GLU A 1 78 ? 1.393 11.729 -9.897 1.00 79.56 78 GLU A C 1
ATOM 624 O O . GLU A 1 78 ? 0.673 12.330 -9.096 1.00 79.56 78 GLU A O 1
ATOM 629 N N . ARG A 1 79 ? 1.547 10.398 -9.821 1.00 84.25 79 ARG A N 1
ATOM 630 C CA . ARG A 1 79 ? 0.893 9.584 -8.780 1.00 84.25 79 ARG A CA 1
ATOM 631 C C . ARG A 1 79 ? 1.357 9.954 -7.375 1.00 84.25 79 ARG A C 1
ATOM 633 O O . ARG A 1 79 ? 0.525 9.990 -6.470 1.00 84.25 79 ARG A O 1
ATOM 640 N N . LEU A 1 80 ? 2.644 10.234 -7.176 1.00 85.75 80 LEU A N 1
ATOM 641 C CA . LEU A 1 80 ? 3.190 10.679 -5.892 1.00 85.75 80 LEU A CA 1
ATOM 642 C C . LEU A 1 80 ? 2.626 12.042 -5.486 1.00 85.75 80 LEU A C 1
ATOM 644 O O . LEU A 1 80 ? 2.233 12.205 -4.332 1.00 85.75 80 LEU A O 1
ATOM 648 N N . ALA A 1 81 ? 2.508 12.985 -6.423 1.00 88.25 81 ALA A N 1
ATOM 649 C CA . ALA A 1 81 ? 1.870 14.275 -6.174 1.00 88.25 81 ALA A CA 1
ATOM 650 C C . ALA A 1 81 ? 0.394 14.104 -5.770 1.00 88.25 81 ALA A C 1
ATOM 652 O O . ALA A 1 81 ? -0.069 14.714 -4.803 1.00 88.25 81 ALA A O 1
ATOM 653 N N . LEU A 1 82 ? -0.330 13.208 -6.448 1.00 88.81 82 LEU A N 1
ATOM 654 C CA . LEU A 1 82 ? -1.731 12.893 -6.154 1.00 88.81 82 LEU A CA 1
ATOM 655 C C . LEU A 1 82 ? -1.903 12.224 -4.780 1.00 88.81 82 LEU A C 1
ATOM 657 O O . LEU A 1 82 ? -2.831 12.546 -4.035 1.00 88.81 82 LEU A O 1
ATOM 661 N N . LEU A 1 83 ? -0.989 11.319 -4.414 1.00 89.56 83 LEU A N 1
ATOM 662 C CA . LEU A 1 83 ? -0.934 10.710 -3.084 1.00 89.56 83 LEU A CA 1
ATOM 663 C C . LEU A 1 83 ? -0.624 11.746 -1.999 1.00 89.56 83 LEU A C 1
ATOM 665 O O . LEU A 1 83 ? -1.315 11.760 -0.982 1.00 89.56 83 LEU A O 1
ATOM 669 N N . GLY A 1 84 ? 0.347 12.633 -2.228 1.00 89.00 84 GLY A N 1
ATOM 670 C CA . GLY A 1 84 ? 0.692 13.716 -1.305 1.00 89.00 84 GLY A CA 1
ATOM 671 C C . GLY A 1 84 ? -0.488 14.654 -1.045 1.00 89.00 84 GLY A C 1
ATOM 672 O O . GLY A 1 84 ? -0.823 14.924 0.107 1.00 89.00 84 GLY A O 1
ATOM 673 N N . ALA A 1 85 ? -1.200 15.063 -2.100 1.00 90.88 85 ALA A N 1
ATOM 674 C CA . ALA A 1 85 ? -2.410 15.875 -1.974 1.00 90.88 85 ALA A CA 1
ATOM 675 C C . ALA A 1 85 ? -3.525 15.151 -1.198 1.00 90.88 85 ALA A C 1
ATOM 677 O O . ALA A 1 85 ? -4.233 15.762 -0.394 1.00 90.88 85 ALA A O 1
ATOM 678 N N . ARG A 1 86 ? -3.674 13.832 -1.393 1.00 90.50 86 ARG A N 1
ATOM 679 C CA . ARG A 1 86 ? -4.672 13.035 -0.669 1.00 90.50 86 ARG A CA 1
ATOM 680 C C . ARG A 1 86 ? -4.335 12.892 0.812 1.00 90.50 86 ARG A C 1
ATOM 682 O O . ARG A 1 86 ? -5.243 12.999 1.630 1.00 90.50 86 ARG A O 1
ATOM 689 N N . VAL A 1 87 ? -3.066 12.676 1.156 1.00 87.06 87 VAL A N 1
ATOM 690 C CA . VAL A 1 87 ? -2.594 12.635 2.550 1.00 87.06 87 VAL A CA 1
ATOM 691 C C . VAL A 1 87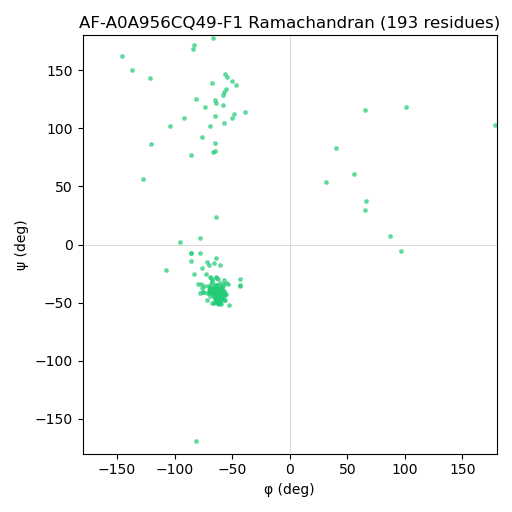 ? -2.857 13.972 3.233 1.00 87.06 87 VAL A C 1
ATOM 693 O O . VAL A 1 87 ? -3.544 13.992 4.249 1.00 87.06 87 VAL A O 1
ATOM 696 N N . PHE A 1 88 ? -2.463 15.084 2.611 1.00 81.69 88 PHE A N 1
ATOM 697 C CA . PHE A 1 88 ? -2.729 16.426 3.133 1.00 81.69 88 PHE A CA 1
ATOM 698 C C . PHE A 1 88 ? -4.225 16.674 3.389 1.00 81.69 88 PHE A C 1
ATOM 700 O O . PHE A 1 88 ? -4.625 17.217 4.421 1.00 81.69 88 PHE A O 1
ATOM 707 N N . HIS A 1 89 ? -5.087 16.239 2.465 1.00 83.38 89 HIS A N 1
ATOM 708 C CA . HIS A 1 89 ? -6.532 16.382 2.621 1.00 83.38 89 HIS A CA 1
ATOM 709 C C . HIS A 1 89 ? -7.092 15.479 3.734 1.00 83.38 89 HIS A C 1
ATOM 711 O O . HIS A 1 89 ? -8.029 15.876 4.433 1.00 83.38 89 HIS A O 1
ATOM 717 N N . LEU A 1 90 ? -6.553 14.270 3.905 1.00 81.06 90 LEU A N 1
ATOM 718 C CA . LEU A 1 90 ? -6.923 13.369 4.998 1.00 81.06 90 LEU A CA 1
ATOM 719 C C . LEU A 1 90 ? -6.483 13.926 6.349 1.00 81.06 90 LEU A C 1
ATOM 721 O O . LEU A 1 90 ? -7.278 13.897 7.278 1.00 81.06 90 LEU A O 1
ATOM 725 N N . GLU A 1 91 ? -5.289 14.500 6.441 1.00 77.06 91 GLU A N 1
ATOM 726 C CA . GLU A 1 91 ? -4.789 15.172 7.645 1.00 77.06 91 GLU A CA 1
ATOM 727 C C . GLU A 1 91 ? -5.636 16.405 7.990 1.00 77.06 91 GLU A C 1
ATOM 729 O O . GLU A 1 91 ? -6.061 16.579 9.132 1.00 77.06 91 GLU A O 1
ATOM 734 N N . SER A 1 92 ? -5.990 17.209 6.984 1.00 74.94 92 SER A N 1
ATOM 735 C CA . SER A 1 92 ? -6.859 18.380 7.150 1.00 74.94 92 SER A CA 1
ATOM 736 C C . SER A 1 92 ? -8.283 17.997 7.581 1.00 74.94 92 SER A C 1
ATOM 738 O O . SER A 1 92 ? -8.880 18.673 8.415 1.00 74.94 92 SER A O 1
ATOM 740 N N . ARG A 1 93 ? -8.838 16.897 7.043 1.00 74.25 93 ARG A N 1
ATOM 741 C CA . ARG A 1 93 ? -10.178 16.376 7.399 1.00 74.25 93 ARG A CA 1
ATOM 742 C C . ARG A 1 93 ? -10.208 15.632 8.725 1.00 74.25 93 ARG A C 1
ATOM 744 O O . ARG A 1 93 ? -11.222 15.689 9.412 1.00 74.25 93 ARG A O 1
ATOM 751 N N . ALA A 1 94 ? -9.128 14.932 9.062 1.00 66.44 94 ALA A N 1
ATOM 752 C CA . ALA A 1 94 ? -8.916 14.371 10.391 1.00 66.44 94 ALA A CA 1
ATOM 753 C C . ALA A 1 94 ? -8.791 15.479 11.446 1.00 66.44 94 ALA A C 1
ATOM 755 O O . ALA A 1 94 ? -8.882 15.190 12.636 1.00 66.44 94 ALA A O 1
ATOM 756 N N . GLY A 1 95 ? -8.646 16.733 10.994 1.00 59.19 95 GLY A N 1
ATOM 757 C CA . GLY A 1 95 ? -9.080 17.919 11.705 1.00 59.19 95 GLY A CA 1
ATOM 758 C C . GLY A 1 95 ? -8.470 17.986 13.081 1.00 59.19 95 GLY A C 1
ATOM 759 O O . GLY A 1 95 ? -9.225 17.932 14.035 1.00 59.19 95 GLY A O 1
ATOM 760 N N . VAL A 1 96 ? -7.132 18.041 13.162 1.00 58.66 96 VAL A N 1
ATOM 761 C CA . VAL A 1 96 ? -6.356 18.350 14.379 1.00 58.66 96 VAL A CA 1
ATOM 762 C C . VAL A 1 96 ? -7.066 17.865 15.644 1.00 58.66 96 VAL A C 1
ATOM 764 O O . VAL A 1 96 ? -7.280 18.605 16.600 1.00 58.66 96 VAL A O 1
ATOM 767 N N . VAL A 1 97 ? -7.424 16.586 15.676 1.00 56.88 97 VAL A N 1
ATOM 768 C CA . VAL A 1 97 ? -7.339 15.897 16.944 1.00 56.88 97 VAL A CA 1
ATOM 769 C C . VAL A 1 97 ? -5.899 15.433 16.983 1.00 56.88 97 VAL A C 1
ATOM 771 O O . VAL A 1 97 ? -5.578 14.300 16.632 1.00 56.88 97 VAL A O 1
ATOM 774 N N . THR A 1 98 ? -4.999 16.380 17.274 1.00 60.69 98 THR A N 1
ATOM 775 C CA . THR A 1 98 ? -3.605 16.037 17.531 1.00 60.69 98 THR A CA 1
ATOM 776 C C . THR A 1 98 ? -3.617 14.928 18.560 1.00 60.69 98 THR A C 1
ATOM 778 O O . THR A 1 98 ? -4.442 14.929 19.483 1.00 60.69 98 THR A O 1
ATOM 781 N N . SER A 1 99 ? -2.714 13.968 18.379 1.00 64.56 99 SER A N 1
ATOM 782 C CA . SER A 1 99 ? -2.505 12.898 19.347 1.00 64.56 99 SER A CA 1
ATOM 783 C C . SER A 1 99 ? -2.500 13.464 20.772 1.00 64.56 99 SER A C 1
ATOM 785 O O . SER A 1 99 ? -3.103 12.877 21.655 1.00 64.56 99 SER A O 1
ATOM 787 N N . ASP A 1 100 ? -1.962 14.669 20.969 1.00 72.88 100 ASP A N 1
ATOM 788 C CA . ASP A 1 100 ? -1.932 15.402 22.237 1.00 72.88 100 ASP A CA 1
ATOM 789 C C . ASP A 1 100 ? -3.312 15.663 22.869 1.00 72.88 100 ASP A C 1
ATOM 791 O O . ASP A 1 100 ? -3.474 15.468 24.072 1.00 72.88 100 ASP A O 1
ATOM 795 N N . VAL A 1 101 ? -4.333 16.057 22.096 1.00 78.62 101 VAL A N 1
ATOM 796 C CA . VAL A 1 101 ? -5.692 16.291 22.626 1.00 78.62 101 VAL A CA 1
ATOM 797 C C . VAL A 1 101 ? -6.352 14.970 23.028 1.00 78.62 101 VAL A C 1
ATOM 799 O O . VAL A 1 101 ? -7.005 14.897 24.073 1.00 78.62 101 VAL A O 1
ATOM 802 N N . LEU A 1 102 ? -6.156 13.905 22.239 1.00 82.44 102 LEU A N 1
ATOM 803 C CA . LEU A 1 102 ? -6.645 12.565 22.591 1.00 82.44 102 LEU A CA 1
ATOM 804 C C . LEU A 1 102 ? -5.917 12.003 23.803 1.00 82.44 102 LEU A C 1
ATOM 806 O O . LEU A 1 102 ? -6.567 11.445 24.680 1.00 82.44 102 LEU A O 1
ATOM 810 N N . LEU A 1 103 ? -4.602 12.186 23.884 1.00 82.62 103 LEU A N 1
ATOM 811 C CA . LEU A 1 103 ? -3.781 11.731 25.001 1.00 82.62 103 LEU A CA 1
ATOM 812 C C . LEU A 1 103 ? -4.150 12.479 26.288 1.00 82.62 103 LEU A C 1
ATOM 814 O O . LEU A 1 103 ? -4.318 11.848 27.330 1.00 82.62 103 LEU A O 1
ATOM 818 N N . ALA A 1 104 ? -4.396 13.791 26.220 1.00 86.44 104 ALA A N 1
ATOM 819 C CA . ALA A 1 104 ? -4.900 14.564 27.355 1.00 86.44 104 ALA A CA 1
ATOM 820 C C . ALA A 1 104 ? -6.292 14.085 27.808 1.00 86.44 104 ALA A C 1
ATOM 822 O O . ALA A 1 104 ? -6.570 13.976 29.009 1.00 86.44 104 ALA A O 1
ATOM 823 N N . ARG A 1 105 ? -7.179 13.759 26.856 1.00 88.19 105 ARG A N 1
ATOM 824 C CA . ARG A 1 105 ? -8.507 13.218 27.169 1.00 88.19 105 ARG A CA 1
ATOM 825 C C . ARG A 1 105 ? -8.440 11.802 27.744 1.00 88.19 105 ARG A C 1
ATOM 827 O O . ARG A 1 105 ? -9.207 11.489 28.650 1.00 88.19 105 ARG A O 1
ATOM 834 N N . LEU A 1 106 ? -7.538 10.967 27.238 1.00 88.69 106 LEU A N 1
ATOM 835 C CA . LEU A 1 106 ? -7.316 9.607 27.716 1.00 88.69 106 LEU A CA 1
ATOM 836 C C . LEU A 1 106 ? -6.797 9.624 29.156 1.00 88.69 106 LEU A C 1
ATOM 838 O O . LEU A 1 106 ? -7.423 9.024 30.024 1.00 88.69 106 LEU A O 1
ATOM 842 N N . SER A 1 107 ? -5.767 10.427 29.435 1.00 92.38 107 SER A N 1
ATOM 843 C CA . SER A 1 107 ? -5.215 10.594 30.785 1.00 92.38 107 SER A CA 1
ATOM 844 C C . SER A 1 107 ? -6.273 11.058 31.797 1.00 92.38 107 SER A C 1
ATOM 846 O O . SER A 1 107 ? -6.377 10.515 32.897 1.00 92.38 107 SER A O 1
ATOM 848 N N . THR A 1 108 ? -7.140 12.006 31.415 1.00 94.25 108 THR A N 1
ATOM 849 C CA . THR A 1 108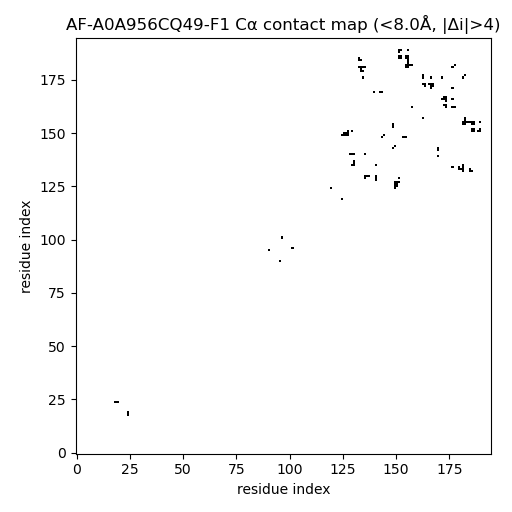 ? -8.241 12.445 32.294 1.00 94.25 108 THR A CA 1
ATOM 850 C C . THR A 1 108 ? -9.321 11.383 32.508 1.00 94.25 108 THR A C 1
ATOM 852 O O . THR A 1 108 ? -9.982 11.398 33.548 1.00 94.25 108 THR A O 1
ATOM 855 N N . LEU A 1 109 ? -9.547 10.477 31.554 1.00 92.69 109 LEU A N 1
ATOM 856 C CA . LEU A 1 109 ? -10.475 9.358 31.729 1.00 92.69 109 LEU A CA 1
ATOM 857 C C . LEU A 1 109 ? -9.879 8.264 32.620 1.00 92.69 109 LEU A C 1
ATOM 859 O O . LEU A 1 109 ? -10.587 7.767 33.493 1.00 92.69 109 LEU A O 1
ATOM 863 N N . GLU A 1 110 ? -8.597 7.946 32.460 1.00 93.69 110 GLU A N 1
ATOM 864 C CA . GLU A 1 110 ? -7.877 6.973 33.292 1.00 93.69 110 GLU A CA 1
ATOM 865 C C . GLU A 1 110 ? -7.847 7.403 34.766 1.00 93.69 110 GLU A C 1
ATOM 867 O O . GLU A 1 110 ? -8.149 6.610 35.655 1.00 93.69 110 GLU A O 1
ATOM 872 N N . GLU A 1 111 ? -7.595 8.685 35.045 1.00 92.75 111 GLU A N 1
ATOM 873 C CA . GLU A 1 111 ? -7.618 9.209 36.415 1.00 92.75 111 GLU A CA 1
ATOM 874 C C . GLU A 1 111 ? -9.028 9.163 37.037 1.00 92.75 111 GLU A C 1
ATOM 876 O O . GLU A 1 111 ? -9.198 8.884 38.228 1.00 92.75 111 GLU A O 1
ATOM 881 N N . LYS A 1 112 ? -10.073 9.436 36.244 1.00 86.56 112 LYS A N 1
ATOM 882 C CA . LYS A 1 112 ? -11.465 9.305 36.703 1.00 86.56 112 LYS A CA 1
ATOM 883 C C . LYS A 1 112 ? -11.824 7.854 36.990 1.00 86.56 112 LYS A C 1
ATOM 885 O O . LYS A 1 112 ? -12.479 7.597 37.997 1.00 86.56 112 LYS A O 1
ATOM 890 N N . LEU A 1 113 ? -11.395 6.934 36.131 1.00 88.38 113 LEU A N 1
ATOM 891 C CA . LEU A 1 113 ? -11.618 5.507 36.308 1.00 88.38 113 LEU A CA 1
ATOM 892 C C . LEU A 1 113 ? -10.950 5.015 37.596 1.00 88.38 113 LEU A C 1
ATOM 894 O O . LEU A 1 113 ? -11.639 4.471 38.453 1.00 88.38 113 LEU A O 1
ATOM 898 N N . GLY A 1 114 ? -9.668 5.333 37.801 1.00 84.25 114 GLY A N 1
ATOM 899 C CA . GLY A 1 114 ? -8.947 4.963 39.021 1.00 84.25 114 GLY A CA 1
ATOM 900 C C . GLY A 1 114 ? -9.584 5.533 40.294 1.00 84.25 114 GLY A C 1
ATOM 901 O O . GLY A 1 114 ? -9.651 4.852 41.315 1.00 84.25 114 GLY A O 1
ATOM 902 N N . ARG A 1 115 ? -10.134 6.755 40.244 1.00 85.81 115 ARG A N 1
ATOM 903 C CA . ARG A 1 115 ? -10.896 7.326 41.369 1.00 85.81 115 ARG A CA 1
ATOM 904 C C . ARG A 1 115 ? -12.189 6.567 41.650 1.00 85.81 115 ARG A C 1
ATOM 906 O O . ARG A 1 115 ? -12.498 6.328 42.813 1.00 85.81 115 ARG A O 1
ATOM 913 N N . ILE A 1 116 ? -12.940 6.194 40.617 1.00 72.69 116 ILE A N 1
ATOM 914 C CA . ILE A 1 116 ? -14.179 5.419 40.772 1.00 72.69 116 ILE A CA 1
ATOM 915 C C . ILE A 1 116 ? -13.868 4.029 41.333 1.00 72.69 116 ILE A C 1
ATOM 917 O O . ILE A 1 116 ? -14.549 3.582 42.252 1.00 72.69 116 ILE A O 1
ATOM 921 N N . GLU A 1 117 ? -12.816 3.378 40.845 1.00 72.12 117 GLU A N 1
ATOM 922 C CA . GLU A 1 117 ? -12.366 2.074 41.336 1.00 72.12 117 GLU A CA 1
ATOM 923 C C . GLU A 1 117 ? -11.889 2.142 42.791 1.00 72.12 117 GLU A C 1
ATOM 925 O O . GLU A 1 117 ? -12.268 1.299 43.604 1.00 72.12 117 GLU A O 1
ATOM 930 N N . ALA A 1 118 ? -11.127 3.177 43.156 1.00 71.56 118 ALA A N 1
ATOM 931 C CA . ALA A 1 118 ? -10.683 3.396 44.530 1.00 71.56 118 ALA A CA 1
ATOM 932 C C . ALA A 1 118 ? -11.860 3.667 45.478 1.00 71.56 118 ALA A C 1
ATOM 934 O O . ALA A 1 118 ? -11.899 3.122 46.580 1.00 71.56 118 ALA A O 1
ATOM 935 N N . VAL A 1 119 ? -12.848 4.461 45.051 1.00 73.19 119 VAL A N 1
ATOM 936 C CA . VAL A 1 119 ? -14.081 4.685 45.822 1.00 73.19 119 VAL A CA 1
ATOM 937 C C . VAL A 1 119 ? -14.880 3.388 45.943 1.00 73.19 119 VAL A C 1
ATOM 939 O O . VAL A 1 119 ? -15.317 3.060 47.039 1.00 73.19 119 VAL A O 1
ATOM 942 N N . ALA A 1 120 ? -15.026 2.606 44.872 1.00 64.75 120 ALA A N 1
ATOM 943 C CA . ALA A 1 120 ? -15.716 1.317 44.921 1.00 64.75 120 ALA A CA 1
ATOM 944 C C . ALA A 1 120 ? -15.035 0.324 45.885 1.00 64.75 120 ALA A C 1
ATOM 946 O O . ALA A 1 120 ? -15.717 -0.389 46.621 1.00 64.75 120 ALA A O 1
ATOM 947 N N . GLN A 1 121 ? -13.700 0.317 45.938 1.00 62.41 121 GLN A N 1
ATOM 948 C CA . GLN A 1 121 ? -12.936 -0.499 46.887 1.00 62.41 121 GLN A CA 1
ATOM 949 C C . GLN A 1 121 ? -13.031 0.024 48.329 1.00 62.41 121 GLN A C 1
ATOM 951 O O . GLN A 1 121 ? -13.194 -0.772 49.252 1.00 62.41 121 GLN A O 1
ATOM 956 N N . ALA A 1 122 ? -12.967 1.343 48.535 1.00 64.62 122 ALA A N 1
ATOM 957 C CA . ALA A 1 122 ? -12.997 1.966 49.860 1.00 64.62 122 ALA A CA 1
ATOM 958 C C . ALA A 1 122 ? -14.390 1.953 50.505 1.00 64.62 122 ALA A C 1
ATOM 960 O O . ALA A 1 122 ? -14.506 1.781 51.717 1.00 64.62 122 ALA A O 1
ATOM 961 N N . VAL A 1 123 ? -15.447 2.115 49.703 1.00 63.25 123 VAL A N 1
ATOM 962 C CA . VAL A 1 123 ? -16.840 2.046 50.169 1.00 63.25 123 VAL A CA 1
ATOM 963 C C . VAL A 1 123 ? -17.235 0.610 50.506 1.00 63.25 123 VAL A C 1
ATOM 965 O O . VAL A 1 123 ? -18.224 0.436 51.207 1.00 63.25 123 VAL A O 1
ATOM 968 N N . GLY A 1 124 ? -16.450 -0.386 50.061 1.00 51.88 124 GLY A N 1
ATOM 969 C CA . GLY A 1 124 ? -16.569 -1.796 50.421 1.00 51.88 124 GLY A CA 1
ATOM 970 C C . GLY A 1 124 ? -18.021 -2.236 50.494 1.00 51.88 124 GLY A C 1
ATOM 971 O O . GLY A 1 124 ? -18.582 -2.235 51.584 1.00 51.88 124 GLY A O 1
ATOM 972 N N . THR A 1 125 ? -18.635 -2.585 49.354 1.00 54.81 125 THR A N 1
ATOM 973 C CA . THR A 1 125 ? -20.049 -3.002 49.285 1.00 54.81 125 THR A CA 1
ATOM 974 C C . THR A 1 125 ? -20.397 -3.864 50.500 1.00 54.81 125 THR A C 1
ATOM 976 O O . THR A 1 125 ? -19.792 -4.935 50.637 1.00 54.81 125 THR A O 1
ATOM 979 N N . PRO A 1 126 ? -21.287 -3.404 51.407 1.00 56.09 126 PRO A N 1
ATOM 980 C CA . PRO A 1 126 ? -21.602 -4.137 52.622 1.00 56.09 126 PRO A CA 1
ATOM 981 C C . PRO A 1 126 ? -22.100 -5.524 52.235 1.00 56.09 126 PRO A C 1
ATOM 983 O O . PRO A 1 126 ? -23.210 -5.661 51.716 1.00 56.09 126 PRO A O 1
ATOM 986 N N . LYS A 1 127 ? -21.241 -6.532 52.425 1.00 67.38 127 LYS A N 1
ATOM 987 C CA . LYS A 1 127 ? -21.557 -7.912 52.071 1.00 67.38 127 LYS A CA 1
ATOM 988 C C . LYS A 1 127 ? -22.706 -8.362 52.953 1.00 67.38 127 LYS A C 1
ATOM 990 O O . LYS A 1 127 ? -22.627 -8.272 54.179 1.00 67.38 127 LYS A O 1
ATOM 995 N N . ASP A 1 128 ? -23.777 -8.810 52.317 1.00 83.25 128 ASP A N 1
ATOM 996 C CA . ASP A 1 128 ? -24.943 -9.284 53.041 1.00 83.25 128 ASP A CA 1
ATOM 997 C C . ASP A 1 128 ? -24.622 -10.573 53.806 1.00 83.25 128 ASP A C 1
ATOM 999 O O . ASP A 1 128 ? -23.944 -11.475 53.314 1.00 83.25 128 ASP A O 1
ATOM 1003 N N . ASP A 1 129 ? -25.123 -10.673 55.037 1.00 87.19 129 ASP A N 1
ATOM 1004 C CA . ASP A 1 129 ? -24.959 -11.880 55.842 1.00 87.19 129 ASP A CA 1
ATOM 1005 C C . ASP A 1 129 ? -25.910 -12.982 55.352 1.00 87.19 129 ASP A C 1
ATOM 1007 O O . ASP A 1 129 ? -27.064 -13.091 55.787 1.00 87.19 129 ASP A O 1
ATOM 1011 N N . PHE A 1 130 ? -25.411 -13.831 54.450 1.00 89.75 130 PHE A N 1
ATOM 1012 C CA . PHE A 1 130 ? -26.171 -14.944 53.882 1.00 89.75 130 PHE A CA 1
ATOM 1013 C C . PHE A 1 130 ? -26.655 -15.963 54.919 1.00 89.75 130 PHE A C 1
ATOM 1015 O O . PHE A 1 130 ? -27.599 -16.694 54.626 1.00 89.75 130 PHE A O 1
ATOM 1022 N N . THR A 1 131 ? -26.102 -15.997 56.140 1.00 89.56 131 THR A N 1
ATOM 1023 C CA . THR A 1 131 ? -26.598 -16.903 57.195 1.00 89.56 131 THR A CA 1
ATOM 1024 C C . THR A 1 131 ? -28.019 -16.562 57.659 1.00 89.56 131 THR A C 1
ATOM 1026 O O . THR A 1 131 ? -28.709 -17.404 58.236 1.00 89.56 131 THR A O 1
ATOM 1029 N N . ARG A 1 132 ? -28.513 -15.359 57.330 1.00 89.12 132 ARG A N 1
ATOM 1030 C CA . ARG A 1 132 ? -29.905 -14.937 57.555 1.00 89.12 132 ARG A CA 1
ATOM 1031 C C . ARG A 1 132 ? -30.910 -15.649 56.644 1.00 89.12 132 ARG A C 1
ATOM 1033 O O . ARG A 1 132 ? -32.105 -15.642 56.941 1.00 89.12 132 ARG A O 1
ATOM 1040 N N . ILE A 1 133 ? -30.458 -16.263 55.549 1.00 90.31 133 ILE A N 1
ATOM 1041 C CA . ILE A 1 133 ? -31.302 -17.080 54.674 1.00 90.31 133 ILE A CA 1
ATOM 1042 C C . ILE A 1 133 ? -31.446 -18.475 55.281 1.00 90.31 133 ILE A C 1
ATOM 1044 O O . ILE A 1 133 ? -30.471 -19.188 55.529 1.00 90.31 133 ILE A O 1
ATOM 1048 N N . ARG A 1 134 ? -32.695 -18.912 55.472 1.00 85.19 134 ARG A N 1
ATOM 1049 C CA . ARG A 1 134 ? -32.989 -20.226 56.052 1.00 85.19 134 ARG A CA 1
ATOM 1050 C C . ARG A 1 134 ? -32.357 -21.346 55.214 1.00 85.19 134 ARG A C 1
ATOM 1052 O O . ARG A 1 134 ? -32.693 -21.546 54.052 1.00 85.19 134 ARG A O 1
ATOM 1059 N N . GLY A 1 135 ? -31.478 -22.124 55.845 1.00 85.50 135 GLY A N 1
ATOM 1060 C CA . GLY A 1 135 ? -30.786 -23.255 55.222 1.00 85.50 135 GLY A CA 1
ATOM 1061 C C . GLY A 1 135 ? -29.378 -22.942 54.706 1.00 85.50 135 GLY A C 1
ATOM 1062 O O . GLY A 1 135 ? -28.687 -23.886 54.323 1.00 85.50 135 GLY A O 1
ATOM 1063 N N . ILE A 1 136 ? -28.931 -21.680 54.748 1.00 91.12 136 ILE A N 1
ATOM 1064 C CA . ILE A 1 136 ? -27.533 -21.298 54.511 1.00 91.12 136 ILE A CA 1
ATOM 1065 C C . ILE A 1 136 ? -26.795 -21.272 55.852 1.00 91.12 136 ILE A C 1
ATOM 1067 O O . ILE A 1 136 ? -27.020 -20.410 56.693 1.00 91.12 136 ILE A O 1
ATOM 1071 N N . GLY A 1 137 ? -25.901 -22.239 56.063 1.00 88.50 137 GLY A N 1
ATOM 1072 C CA . GLY A 1 137 ? -24.977 -22.229 57.198 1.00 88.50 137 GLY A CA 1
ATOM 1073 C C . GLY A 1 137 ? -23.716 -21.396 56.921 1.00 88.50 137 GLY A C 1
ATOM 1074 O O . GLY A 1 137 ? -23.429 -21.097 55.758 1.00 88.50 137 GLY A O 1
ATOM 1075 N N . PRO A 1 138 ? -22.893 -21.103 57.949 1.00 88.12 138 PRO A N 1
ATOM 1076 C CA . PRO A 1 138 ? -21.675 -20.292 57.817 1.00 88.12 138 PRO A CA 1
ATOM 1077 C C . PRO A 1 138 ? -20.707 -20.778 56.731 1.00 88.12 138 PRO A C 1
ATOM 1079 O O . PRO A 1 138 ? -20.070 -19.974 56.058 1.00 88.12 138 PRO A O 1
ATOM 1082 N N . LYS A 1 139 ? -20.624 -22.099 56.521 1.00 89.00 139 LYS A N 1
ATOM 1083 C CA . LYS A 1 139 ? -19.808 -22.697 55.457 1.00 89.00 139 LYS A CA 1
ATOM 1084 C C . LYS A 1 139 ? -20.281 -22.263 54.067 1.00 89.00 139 LYS A C 1
ATOM 1086 O O . LYS A 1 139 ? -19.477 -21.793 53.276 1.00 89.00 139 LYS A O 1
ATOM 1091 N N . TYR A 1 140 ? -21.579 -22.383 53.792 1.00 90.88 140 TYR A N 1
ATOM 1092 C CA . TYR A 1 140 ? -22.145 -22.004 52.497 1.00 90.88 140 TYR A CA 1
ATOM 1093 C C . TYR A 1 140 ? -22.111 -20.490 52.291 1.00 90.88 140 TYR A C 1
ATOM 1095 O O . TYR A 1 140 ? -21.804 -20.050 51.193 1.00 90.88 140 TYR A O 1
ATOM 1103 N N . ALA A 1 141 ? -22.339 -19.695 53.341 1.00 89.00 141 ALA A N 1
ATOM 1104 C CA . ALA A 1 141 ? -22.209 -18.240 53.271 1.00 89.00 141 ALA A CA 1
ATOM 1105 C C . ALA A 1 141 ? -20.792 -17.798 52.850 1.00 89.00 141 ALA A C 1
ATOM 1107 O O . ALA A 1 141 ? -20.648 -16.933 51.983 1.00 89.00 141 ALA A O 1
ATOM 1108 N N . ARG A 1 142 ? -19.745 -18.433 53.402 1.00 87.00 142 ARG A N 1
ATOM 1109 C CA . ARG A 1 142 ? -18.353 -18.181 52.991 1.00 87.00 142 ARG A CA 1
ATOM 1110 C C . ARG A 1 142 ? -18.117 -18.562 51.537 1.00 87.00 142 ARG A C 1
ATOM 1112 O O . ARG A 1 142 ? -17.644 -17.731 50.776 1.00 87.00 142 ARG A O 1
ATOM 1119 N N . THR A 1 143 ? -18.523 -19.764 51.135 1.00 88.06 143 THR A N 1
ATOM 1120 C CA . THR A 1 143 ? -18.331 -20.221 49.754 1.00 88.06 143 THR A CA 1
ATOM 1121 C C . THR A 1 143 ? -19.093 -19.355 48.747 1.00 88.06 143 THR A C 1
ATOM 1123 O O . THR A 1 143 ? -18.553 -19.035 47.700 1.00 88.06 143 THR A O 1
ATOM 1126 N N . LEU A 1 144 ? -20.309 -18.895 49.057 1.00 89.25 144 LEU A N 1
ATOM 1127 C CA . LEU A 1 144 ? -21.042 -17.952 48.200 1.00 89.25 144 LEU A CA 1
ATOM 1128 C C . LEU A 1 144 ? -20.295 -16.627 48.033 1.00 89.25 144 LEU A C 1
ATOM 1130 O O . LEU A 1 144 ? -20.195 -16.107 46.926 1.00 89.25 144 LEU A O 1
ATOM 1134 N N . THR A 1 145 ? -19.716 -16.128 49.123 1.00 86.50 145 THR A N 1
ATOM 1135 C CA . THR A 1 145 ? -18.888 -14.919 49.097 1.00 86.50 145 THR A CA 1
ATOM 1136 C C . THR A 1 145 ? -17.619 -15.112 48.260 1.00 86.50 145 THR A C 1
ATOM 1138 O O . THR A 1 145 ? -17.219 -14.205 47.535 1.00 86.50 145 THR A O 1
ATOM 1141 N N . GLU A 1 146 ? -16.980 -16.282 48.349 1.00 86.19 146 GLU A N 1
ATOM 1142 C CA . GLU A 1 146 ? -15.801 -16.648 47.547 1.00 86.19 146 GLU A CA 1
ATOM 1143 C C . GLU A 1 146 ? -16.146 -16.803 46.059 1.00 86.19 146 GLU A C 1
ATOM 1145 O O . GLU A 1 146 ? -15.339 -16.457 45.202 1.00 86.19 146 GLU A O 1
ATOM 1150 N N . LEU A 1 147 ? -17.366 -17.253 45.749 1.00 86.00 147 LEU A N 1
ATOM 1151 C CA . LEU A 1 147 ? -17.904 -17.358 44.389 1.00 86.00 147 LEU A CA 1
ATOM 1152 C C . LEU A 1 147 ? -18.373 -16.010 43.807 1.00 86.00 147 LEU A C 1
ATOM 1154 O O . LEU A 1 147 ? -18.930 -15.983 42.713 1.00 86.00 147 LEU A O 1
ATOM 1158 N N . GLY A 1 148 ? -18.154 -14.897 44.514 1.00 84.56 148 GLY A N 1
ATOM 1159 C CA . GLY A 1 148 ? -18.453 -13.549 44.024 1.00 84.56 148 GLY A CA 1
ATOM 1160 C C . GLY A 1 148 ? -19.884 -13.068 44.274 1.00 84.56 148 GLY A C 1
ATOM 1161 O O . GLY A 1 148 ? -20.238 -11.991 43.804 1.00 84.56 148 GLY A O 1
ATOM 1162 N N . VAL A 1 149 ? -20.699 -13.811 45.030 1.00 86.81 149 VAL A N 1
ATOM 1163 C CA . VAL A 1 149 ? -22.032 -13.350 45.450 1.00 86.81 149 VAL A CA 1
ATOM 1164 C C . VAL A 1 149 ? -21.855 -12.295 46.541 1.00 86.81 149 VAL A C 1
ATOM 1166 O O . VAL A 1 149 ? -21.271 -12.574 47.592 1.00 86.81 149 VAL A O 1
ATOM 1169 N N . GLY A 1 150 ? -22.321 -11.072 46.287 1.00 85.19 150 GLY A N 1
ATOM 1170 C CA . GLY A 1 150 ? -22.058 -9.909 47.136 1.00 85.19 150 GLY A CA 1
ATOM 1171 C C . GLY A 1 150 ? -23.258 -9.434 47.953 1.00 85.19 150 GLY A C 1
ATOM 1172 O O . GLY A 1 150 ? -23.069 -8.782 48.980 1.00 85.19 150 GLY A O 1
ATOM 1173 N N . SER A 1 151 ? -24.479 -9.765 47.528 1.00 88.56 151 SER A N 1
ATOM 1174 C CA . SER A 1 151 ? -25.716 -9.219 48.091 1.00 88.56 151 SER A CA 1
ATOM 1175 C C . SER A 1 151 ? -26.884 -10.213 48.101 1.00 88.56 151 SER A C 1
ATOM 1177 O O . SER A 1 151 ? -26.897 -11.213 47.379 1.00 88.56 151 SER A O 1
ATOM 1179 N N . PHE A 1 152 ? -27.915 -9.934 48.908 1.00 90.38 152 PHE A N 1
ATOM 1180 C CA . PHE A 1 152 ? -29.184 -10.667 48.846 1.00 90.38 152 PHE A CA 1
ATOM 1181 C C . PHE A 1 152 ? -29.870 -10.499 47.483 1.00 90.38 152 PHE A C 1
ATOM 1183 O O . PHE A 1 152 ? -30.558 -11.422 47.048 1.00 90.38 152 PHE A O 1
ATOM 1190 N N . ALA A 1 153 ? -29.658 -9.368 46.800 1.00 89.25 153 ALA A N 1
ATOM 1191 C CA . ALA A 1 153 ? -30.194 -9.112 45.466 1.00 89.25 153 ALA A CA 1
ATOM 1192 C C . ALA A 1 153 ? -29.628 -10.092 44.422 1.00 89.25 153 ALA A C 1
ATOM 1194 O O . ALA A 1 153 ? -30.381 -10.596 43.591 1.00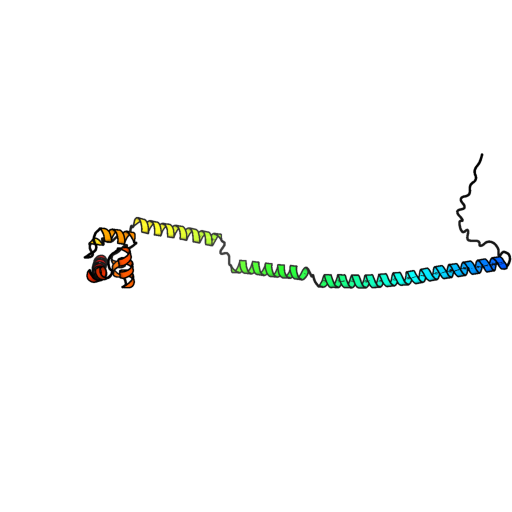 89.25 153 ALA A O 1
ATOM 1195 N N . ASP A 1 154 ? -28.345 -10.454 44.533 1.00 89.88 154 ASP A N 1
ATOM 1196 C CA . ASP A 1 154 ? -27.712 -11.435 43.641 1.00 89.88 154 ASP A CA 1
ATOM 1197 C C . ASP A 1 154 ? -28.393 -12.809 43.748 1.00 89.88 154 ASP A C 1
ATOM 1199 O O . ASP A 1 154 ? -28.724 -13.429 42.740 1.00 89.88 154 ASP A O 1
ATOM 1203 N N . ILE A 1 155 ? -28.674 -13.266 44.976 1.00 91.56 155 ILE A N 1
ATOM 1204 C CA . ILE A 1 155 ? -29.375 -14.540 45.227 1.00 91.56 155 ILE A CA 1
ATOM 1205 C C . ILE A 1 155 ? -30.856 -14.441 44.834 1.00 91.56 155 ILE A C 1
ATOM 1207 O O . ILE A 1 155 ? -31.448 -15.404 44.348 1.00 91.56 155 ILE A O 1
ATOM 1211 N N . ALA A 1 156 ? -31.479 -13.282 45.046 1.00 92.69 156 ALA A N 1
ATOM 1212 C CA . ALA A 1 156 ? -32.864 -13.021 44.667 1.00 92.69 156 ALA A CA 1
ATOM 1213 C C . ALA A 1 156 ? -33.087 -13.071 43.145 1.00 92.69 156 ALA A C 1
ATOM 1215 O O . ALA A 1 156 ? -34.193 -13.408 42.707 1.00 92.69 156 ALA A O 1
ATOM 1216 N N . ALA A 1 157 ? -32.052 -12.751 42.363 1.00 93.75 157 ALA A N 1
ATOM 1217 C CA . ALA A 1 157 ? -32.061 -12.764 40.904 1.00 93.75 157 ALA A CA 1
ATOM 1218 C C . ALA A 1 157 ? -31.753 -14.141 40.288 1.00 93.75 157 ALA A C 1
ATOM 1220 O O . ALA A 1 157 ? -31.890 -14.293 39.076 1.00 93.75 157 ALA A O 1
ATOM 1221 N N . TRP A 1 158 ? -31.370 -15.144 41.090 1.00 94.94 158 TRP A N 1
ATOM 1222 C CA . TRP A 1 158 ? -31.041 -16.474 40.575 1.00 94.94 158 TRP A CA 1
ATOM 1223 C C . TRP A 1 158 ? -32.198 -17.113 39.810 1.00 94.94 158 TRP A C 1
ATOM 1225 O O . TRP A 1 158 ? -33.317 -17.263 40.311 1.00 94.94 158 TRP A O 1
ATOM 1235 N N . THR A 1 159 ? -31.872 -17.561 38.606 1.00 94.81 159 THR A N 1
ATOM 1236 C CA . THR A 1 159 ? -32.707 -18.415 37.769 1.00 94.81 159 THR A CA 1
ATOM 1237 C C . THR A 1 159 ? -32.563 -19.883 38.166 1.00 94.81 159 THR A C 1
ATOM 1239 O O . THR A 1 159 ? -31.695 -20.266 38.953 1.00 94.81 159 THR A O 1
ATOM 1242 N N . ASP A 1 160 ? -33.398 -20.747 37.589 1.00 91.31 160 ASP A N 1
ATOM 1243 C CA . ASP A 1 160 ? -33.285 -22.190 37.802 1.00 91.31 160 ASP A CA 1
ATOM 1244 C C . ASP A 1 160 ? -31.914 -22.734 37.385 1.00 91.31 160 ASP A C 1
ATOM 1246 O O . ASP A 1 160 ? -31.375 -23.598 38.076 1.00 91.31 160 ASP A O 1
ATOM 1250 N N . THR A 1 161 ? -31.330 -22.182 36.322 1.00 93.88 161 THR A N 1
ATOM 1251 C CA . THR A 1 161 ? -29.985 -22.523 35.853 1.00 93.88 161 THR A CA 1
ATOM 1252 C C . THR A 1 161 ? -28.918 -22.112 36.866 1.00 93.88 161 THR A C 1
ATOM 1254 O O . THR A 1 161 ? -28.001 -22.886 37.144 1.00 93.88 161 THR A O 1
ATOM 1257 N N . ASP A 1 162 ? -29.058 -20.928 37.469 1.00 92.81 162 ASP A N 1
ATOM 1258 C CA . ASP A 1 162 ? -28.125 -20.445 38.491 1.00 92.81 162 ASP A CA 1
ATOM 1259 C C . ASP A 1 162 ? -28.188 -21.326 39.739 1.00 92.81 162 ASP A C 1
ATOM 1261 O O . ASP A 1 162 ? -27.156 -21.726 40.271 1.00 92.81 162 ASP A O 1
ATOM 1265 N N . ILE A 1 163 ? -29.391 -21.716 40.172 1.00 93.38 163 ILE A N 1
ATOM 1266 C CA . ILE A 1 163 ? -29.571 -22.616 41.319 1.00 93.38 163 ILE A CA 1
ATOM 1267 C C . ILE A 1 163 ? -28.863 -23.958 41.089 1.00 93.38 163 ILE A C 1
ATOM 1269 O O . ILE A 1 163 ? -28.250 -24.496 42.016 1.00 93.38 163 ILE A O 1
ATOM 1273 N N . ASP A 1 164 ? -28.919 -24.501 39.873 1.00 93.75 164 ASP A N 1
ATOM 1274 C CA . ASP A 1 164 ? -28.252 -25.758 39.540 1.00 93.75 164 ASP A CA 1
ATOM 1275 C C . ASP A 1 164 ? -26.720 -25.593 39.502 1.00 93.75 164 ASP A C 1
ATOM 1277 O O . ASP A 1 164 ? -25.988 -26.427 40.053 1.00 93.75 164 ASP A O 1
ATOM 1281 N N . ALA A 1 165 ? -26.229 -24.486 38.935 1.00 91.88 165 ALA A N 1
ATOM 1282 C CA . ALA A 1 165 ? -24.807 -24.149 38.890 1.00 91.88 165 ALA A CA 1
ATOM 1283 C C . ALA A 1 165 ? -24.217 -23.924 40.295 1.00 91.88 165 ALA A C 1
ATOM 1285 O O . ALA A 1 165 ? -23.210 -24.543 40.655 1.00 91.88 165 ALA A O 1
ATOM 1286 N N . PHE A 1 166 ? -24.874 -23.108 41.123 1.00 92.62 166 PHE A N 1
ATOM 1287 C CA . PHE A 1 166 ? -24.464 -22.854 42.504 1.00 92.62 166 PHE A CA 1
ATOM 1288 C C . PHE A 1 166 ? -24.649 -24.088 43.390 1.00 92.62 166 PHE A C 1
ATOM 1290 O O . PHE A 1 166 ? -23.810 -24.341 44.250 1.00 92.62 166 PHE A O 1
ATOM 1297 N N . GLY A 1 167 ? -25.670 -24.918 43.156 1.00 91.50 167 GLY A N 1
ATOM 1298 C CA . GLY A 1 167 ? -25.808 -26.214 43.826 1.00 91.50 167 GLY A CA 1
ATOM 1299 C C . GLY A 1 167 ? -24.585 -27.106 43.604 1.00 91.50 167 GLY A C 1
ATOM 1300 O O . GLY A 1 167 ? -23.995 -27.608 44.565 1.00 91.50 167 GLY A O 1
ATOM 1301 N N . LYS A 1 168 ? -24.134 -27.224 42.349 1.00 92.31 168 LYS A N 1
ATOM 1302 C CA . LYS A 1 168 ? -22.913 -27.964 42.000 1.00 92.31 168 LYS A CA 1
ATOM 1303 C C . LYS A 1 168 ? -21.668 -27.350 42.647 1.00 92.31 168 LYS A C 1
ATOM 1305 O O . LYS A 1 168 ? -20.877 -28.089 43.230 1.00 92.31 168 LYS A O 1
ATOM 1310 N N . ALA A 1 169 ? -21.516 -26.026 42.588 1.00 89.12 169 ALA A N 1
ATOM 1311 C CA . ALA A 1 169 ? -20.371 -25.319 43.166 1.00 89.12 169 ALA A CA 1
ATOM 1312 C C . ALA A 1 169 ? -20.295 -25.450 44.700 1.00 89.12 169 ALA A C 1
ATOM 1314 O O . ALA A 1 169 ? -19.212 -25.567 45.266 1.00 89.12 169 ALA A O 1
ATOM 1315 N N . LEU A 1 170 ? -21.445 -25.492 45.376 1.00 90.25 170 LEU A N 1
ATOM 1316 C CA . LEU A 1 170 ? -21.552 -25.649 46.830 1.00 90.25 170 LEU A CA 1
ATOM 1317 C C . LEU A 1 170 ? -21.531 -27.114 47.299 1.00 90.25 170 LEU A C 1
ATOM 1319 O O . LEU A 1 170 ? -21.525 -27.371 48.507 1.00 90.25 170 LEU A O 1
ATOM 1323 N N . GLY A 1 171 ? -21.567 -28.077 46.373 1.00 90.25 171 GLY A N 1
ATOM 1324 C CA . GLY A 1 171 ? -21.658 -29.503 46.690 1.00 90.25 171 GLY A CA 1
ATOM 1325 C C . GLY A 1 171 ? -22.975 -29.896 47.368 1.00 90.25 171 GLY A C 1
ATOM 1326 O O . GLY A 1 171 ? -22.997 -30.821 48.180 1.00 90.25 171 GLY A O 1
ATOM 1327 N N . VAL A 1 172 ? -24.073 -29.190 47.074 1.00 89.00 172 VAL A N 1
ATOM 1328 C CA . VAL A 1 172 ? -25.416 -29.515 47.578 1.00 89.00 172 VAL A CA 1
ATOM 1329 C C . VAL A 1 172 ? -26.386 -29.761 46.425 1.00 89.00 172 VAL A C 1
ATOM 1331 O O . VAL A 1 172 ? -26.333 -29.063 45.415 1.00 89.00 172 VAL A O 1
ATOM 1334 N N . PRO A 1 173 ? -27.326 -30.712 46.553 1.00 90.44 173 PRO A N 1
ATOM 1335 C CA . PRO A 1 173 ? -28.350 -30.895 45.534 1.00 90.44 173 PRO A CA 1
ATOM 1336 C C . PRO A 1 173 ? -29.138 -29.600 45.320 1.00 90.44 173 PRO A C 1
ATOM 1338 O O . PRO A 1 173 ? -29.650 -29.025 46.282 1.00 90.44 173 PRO A O 1
ATOM 1341 N N . ALA A 1 174 ? -29.307 -29.177 44.068 1.00 90.06 174 ALA A N 1
ATOM 1342 C CA . ALA A 1 174 ? -30.094 -27.994 43.715 1.00 90.06 174 ALA A CA 1
ATOM 1343 C C . ALA A 1 174 ? -31.533 -28.062 44.264 1.00 90.06 174 ALA A C 1
ATOM 1345 O O . ALA A 1 174 ? -32.103 -27.070 44.719 1.00 90.06 174 ALA A O 1
ATOM 1346 N N . SER A 1 175 ?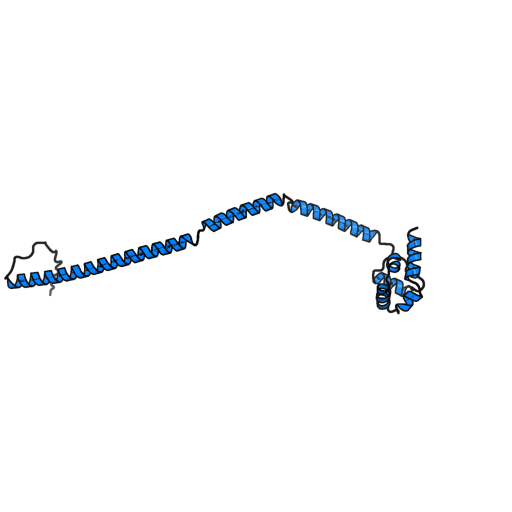 -32.093 -29.275 44.343 1.00 89.88 175 SER A N 1
ATOM 1347 C CA . SER A 1 175 ? -33.390 -29.541 44.972 1.00 89.88 175 SER A CA 1
ATOM 1348 C C . SER A 1 175 ? -33.456 -29.095 46.437 1.00 89.88 175 SER A C 1
ATOM 1350 O O . SER A 1 175 ? -34.522 -28.693 46.900 1.00 89.88 175 SER A O 1
ATOM 1352 N N . ARG A 1 176 ? -32.334 -29.117 47.169 1.00 89.75 176 ARG A N 1
ATOM 1353 C CA . ARG A 1 176 ? -32.251 -28.601 48.537 1.00 89.75 176 ARG A CA 1
ATOM 1354 C C . ARG A 1 176 ? -32.416 -27.090 48.546 1.00 89.75 176 ARG A C 1
ATOM 1356 O O . ARG A 1 176 ? -33.282 -26.626 49.271 1.00 89.75 176 ARG A O 1
ATOM 1363 N N . ILE A 1 177 ? -31.660 -26.367 47.714 1.00 91.12 177 ILE A N 1
ATOM 1364 C CA . ILE A 1 177 ? -31.705 -24.897 47.600 1.00 91.12 177 ILE A CA 1
ATOM 1365 C C . ILE A 1 177 ? -33.132 -24.423 47.285 1.00 91.12 177 ILE A C 1
ATOM 1367 O O . ILE A 1 177 ? -33.639 -23.496 47.924 1.00 91.12 177 ILE A O 1
ATOM 1371 N N . ARG A 1 178 ? -33.813 -25.124 46.365 1.00 92.38 178 ARG A N 1
ATOM 1372 C CA . ARG A 1 178 ? -35.222 -24.880 46.008 1.00 92.38 178 ARG A CA 1
ATOM 1373 C C . ARG A 1 178 ? -36.161 -25.114 47.194 1.00 92.38 178 ARG A C 1
ATOM 1375 O O . ARG A 1 178 ? -36.942 -24.232 47.536 1.00 92.38 178 ARG A O 1
ATOM 1382 N N . LYS A 1 179 ? -36.060 -26.273 47.860 1.00 90.19 179 LYS A N 1
ATOM 1383 C CA . LYS A 1 179 ? -36.925 -26.641 49.002 1.00 90.19 179 LYS A CA 1
ATOM 1384 C C . LYS A 1 179 ? -36.726 -25.746 50.224 1.00 90.19 179 LYS A C 1
ATOM 1386 O O . LYS A 1 179 ? -37.685 -25.481 50.939 1.00 90.19 179 LYS A O 1
ATOM 1391 N N . SER A 1 180 ? -35.505 -25.279 50.475 1.00 87.06 180 SER A N 1
ATOM 1392 C CA . SER A 1 180 ? -35.221 -24.324 51.552 1.00 87.06 180 SER A CA 1
ATOM 1393 C C . SER A 1 180 ? -35.611 -22.887 51.204 1.00 87.06 180 SER A C 1
ATOM 1395 O O . SER A 1 180 ? -35.573 -22.030 52.083 1.00 87.06 180 SER A O 1
ATOM 1397 N N . GLY A 1 181 ? -36.003 -22.620 49.954 1.00 91.25 181 GLY A N 1
ATOM 1398 C CA . GLY A 1 181 ? -36.540 -21.332 49.528 1.00 91.25 181 GLY A CA 1
ATOM 1399 C C . GLY A 1 181 ? -35.522 -20.197 49.583 1.00 91.25 181 GLY A C 1
ATOM 1400 O O . GLY A 1 181 ? -35.892 -19.081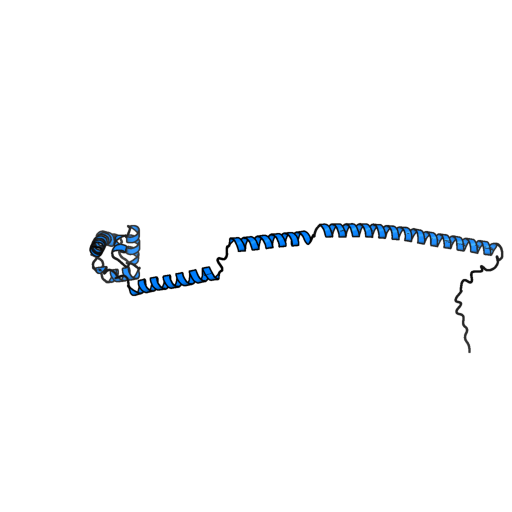 49.945 1.00 91.25 181 GLY A O 1
ATOM 1401 N N . TRP A 1 182 ? -34.251 -20.460 49.248 1.00 94.44 182 TRP A N 1
ATOM 1402 C CA . TRP A 1 182 ? -33.181 -19.459 49.372 1.00 94.44 182 TRP A CA 1
ATOM 1403 C C . TRP A 1 182 ? -33.486 -18.181 48.590 1.00 94.44 182 TRP A C 1
ATOM 1405 O O . TRP A 1 182 ? -33.440 -17.103 49.171 1.00 94.44 182 TRP A O 1
ATOM 1415 N N . VAL A 1 183 ? -33.902 -18.303 47.326 1.00 93.69 183 VAL A N 1
ATOM 1416 C CA . VAL A 1 183 ? -34.269 -17.163 46.465 1.00 93.69 183 VAL A CA 1
ATOM 1417 C C . VAL A 1 183 ? -35.429 -16.358 47.058 1.00 93.69 183 VAL A C 1
ATOM 1419 O O . VAL A 1 183 ? -35.375 -15.134 47.128 1.00 93.69 183 VAL A O 1
ATOM 1422 N N . ALA A 1 184 ? -36.472 -17.031 47.552 1.00 92.75 184 ALA A N 1
ATOM 1423 C CA . ALA A 1 184 ? -37.627 -16.364 48.154 1.00 92.75 184 ALA A CA 1
ATOM 1424 C C . ALA A 1 184 ? -37.272 -15.649 49.470 1.00 92.75 184 ALA A C 1
ATOM 1426 O O . ALA A 1 184 ? -37.779 -14.563 49.744 1.00 92.75 184 ALA A O 1
ATOM 1427 N N . SER A 1 185 ? -36.396 -16.243 50.285 1.00 92.69 185 SER A N 1
ATOM 1428 C CA . SER A 1 185 ? -35.885 -15.616 51.506 1.00 92.69 185 SER A CA 1
ATOM 1429 C C . SER A 1 185 ? -34.961 -14.438 51.193 1.00 92.69 185 SER A C 1
ATOM 1431 O O . SER A 1 185 ? -35.022 -13.434 51.895 1.00 92.69 185 SER A O 1
ATOM 1433 N N . ALA A 1 186 ? -34.131 -14.550 50.155 1.00 92.94 186 ALA A N 1
ATOM 1434 C CA . ALA A 1 186 ? -33.239 -13.490 49.704 1.00 92.94 186 ALA A CA 1
ATOM 1435 C C . ALA A 1 186 ? -34.024 -12.278 49.190 1.00 92.94 186 ALA A C 1
ATOM 1437 O O . ALA A 1 186 ? -33.738 -11.169 49.621 1.00 92.94 186 ALA A O 1
ATOM 1438 N N . LYS A 1 187 ? -35.084 -12.493 48.391 1.00 92.06 187 LYS A N 1
ATOM 1439 C CA . LYS A 1 187 ? -36.008 -11.427 47.953 1.00 92.06 187 LYS A CA 1
ATOM 1440 C C . LYS A 1 187 ? -36.548 -10.624 49.135 1.00 92.06 187 LYS A C 1
ATOM 1442 O O . LYS A 1 187 ? -36.353 -9.422 49.201 1.00 92.06 187 LYS A O 1
ATOM 1447 N N . ARG A 1 188 ? -37.096 -11.306 50.147 1.00 91.81 188 ARG A N 1
ATOM 1448 C CA . ARG A 1 188 ? -37.617 -10.647 51.362 1.00 91.81 188 ARG A CA 1
ATOM 1449 C C . ARG A 1 188 ? -36.556 -9.860 52.138 1.00 91.81 188 ARG A C 1
ATOM 1451 O O . ARG A 1 188 ? -36.891 -8.896 52.819 1.00 91.81 188 ARG A O 1
ATOM 1458 N N . LEU A 1 189 ? -35.306 -10.322 52.127 1.00 89.12 189 LEU A N 1
ATOM 1459 C CA . LEU A 1 189 ? -34.202 -9.658 52.821 1.00 89.12 189 LEU A CA 1
ATOM 1460 C C . LEU A 1 189 ? -33.658 -8.464 52.027 1.00 89.12 189 LEU A C 1
ATOM 1462 O O . LEU A 1 189 ? -33.279 -7.482 52.659 1.00 89.12 189 LEU A O 1
ATOM 1466 N N . ALA A 1 190 ? -33.661 -8.541 50.694 1.00 87.19 190 ALA A N 1
ATOM 1467 C CA . ALA A 1 190 ? -33.343 -7.431 49.801 1.00 87.19 190 ALA A CA 1
ATOM 1468 C C . ALA A 1 190 ? -34.398 -6.319 49.925 1.00 87.19 190 ALA A C 1
ATOM 1470 O O . ALA A 1 190 ? -34.051 -5.199 50.279 1.00 87.19 190 ALA A O 1
ATOM 1471 N N . ASP A 1 191 ? -35.688 -6.665 49.827 1.00 85.38 191 ASP A N 1
ATOM 1472 C CA . ASP A 1 191 ? -36.798 -5.705 49.942 1.00 85.38 191 ASP A CA 1
ATOM 1473 C C . ASP A 1 191 ? -36.794 -4.946 51.284 1.00 85.38 191 ASP A C 1
ATOM 1475 O O . ASP A 1 191 ? -37.166 -3.781 51.352 1.00 85.38 191 ASP A O 1
ATOM 1479 N N . LYS A 1 192 ? -36.361 -5.597 52.377 1.00 78.50 192 LYS A N 1
ATOM 1480 C CA . LYS A 1 192 ? -36.255 -4.973 53.711 1.00 78.50 192 LYS A CA 1
ATOM 1481 C C . LYS A 1 192 ? -35.034 -4.051 53.854 1.00 78.50 192 LYS A C 1
ATOM 1483 O O . LYS A 1 192 ? -34.985 -3.265 54.793 1.00 78.50 192 LYS A O 1
ATOM 1488 N N . LYS A 1 193 ? -34.013 -4.206 53.011 1.00 65.81 193 LYS A N 1
ATOM 1489 C CA . LYS A 1 193 ? -32.802 -3.372 53.030 1.00 65.81 193 LYS A CA 1
ATOM 1490 C C . LYS A 1 193 ? -33.008 -2.063 52.257 1.00 65.81 193 LYS A C 1
ATOM 1492 O O . LYS A 1 193 ? -32.351 -1.081 52.586 1.00 65.81 193 LYS A O 1
ATOM 1497 N N . ASP A 1 194 ? -33.929 -2.064 51.292 1.00 57.91 194 ASP A N 1
ATOM 1498 C CA . ASP A 1 194 ? -34.204 -0.946 50.380 1.00 57.91 194 ASP A CA 1
ATOM 1499 C C . ASP A 1 194 ? -35.365 -0.026 50.828 1.00 57.91 194 ASP A C 1
ATOM 1501 O O . ASP A 1 194 ? -35.699 0.925 50.118 1.00 57.91 194 ASP A O 1
ATOM 1505 N N . GLY A 1 195 ? -35.980 -0.285 51.989 1.00 41.88 195 GLY A N 1
ATOM 1506 C CA . GLY A 1 195 ? -37.043 0.535 52.596 1.00 41.88 195 GLY A CA 1
ATOM 1507 C C . GLY A 1 195 ? -36.701 0.986 54.006 1.00 41.88 195 GLY A C 1
ATOM 1508 O O . GLY A 1 195 ? -37.116 2.110 54.365 1.00 41.88 195 GLY A O 1
#